Protein 2DX0 (pdb70)

Radius of gyration: 17.98 Å; Cα contacts (8 Å, |Δi|>4): 405; chains: 2; bounding box: 50×44×48 Å

Nearest PDB structures (foldseek):
  2dx0-assembly1_A  TM=1.009E+00  e=5.670E-23  Mus musculus
  8jqg-assembly1_A  TM=7.995E-01  e=1.130E-13  Homo sapiens
  4fbn-assembly1_A  TM=8.498E-01  e=1.300E-11  Homo sapiens
  4ey0-assembly4_D  TM=8.544E-01  e=8.063E-11  Homo sapiens
  7z3j-assembly1_A  TM=8.153E-01  e=1.762E-11  Rattus norvegicus

Structure (mmCIF, N/CA/C/O backbone):
data_2DX0
#
_entry.id   2DX0
#
_cell.length_a   80.905
_cell.length_b   80.905
_cell.length_c   133.734
_cell.angle_alpha   90.00
_cell.angle_beta   90.00
_cell.angle_gamma   90.00
#
_symmetry.space_group_name_H-M   'P 41 21 2'
#
loop_
_entity.id
_entity.type
_entity.pdbx_description
1 polymer 'Phospholipase C, gamma 2'
2 non-polymer 'SULFATE ION'
3 water water
#
loop_
_atom_site.group_PDB
_atom_site.id
_atom_site.type_symbol
_atom_site.label_atom_id
_atom_site.label_alt_id
_atom_site.label_comp_id
_atom_site.label_asym_id
_atom_site.label_entity_id
_atom_site.label_seq_id
_atom_site.pdbx_PDB_ins_code
_atom_site.Cartn_x
_atom_site.Cartn_y
_atom_site.Cartn_z
_atom_site.occupancy
_atom_site.B_iso_or_equiv
_atom_site.auth_seq_id
_atom_site.auth_comp_id
_atom_site.auth_asym_id
_atom_site.auth_atom_id
_atom_site.pdbx_PDB_model_num
ATOM 1 N N . ASP A 1 12 ? 50.763 -5.014 36.558 1.00 57.60 520 ASP A N 1
ATOM 2 C CA . ASP A 1 12 ? 49.313 -4.839 36.251 1.00 57.76 520 ASP A CA 1
ATOM 3 C C . ASP A 1 12 ? 48.929 -3.357 36.296 1.00 56.42 520 ASP A C 1
ATOM 4 O O . ASP A 1 12 ? 47.821 -2.978 35.903 1.00 56.08 520 ASP A O 1
ATOM 9 N N . THR A 1 13 ? 49.852 -2.523 36.774 1.00 53.41 521 THR A N 1
ATOM 10 C CA . THR A 1 13 ? 49.625 -1.082 36.839 1.00 50.10 521 THR A CA 1
ATOM 11 C C . THR A 1 13 ? 49.617 -0.556 35.402 1.00 45.92 521 THR A C 1
ATOM 12 O O . THR A 1 13 ? 50.425 -0.979 34.578 1.00 45.43 521 THR A O 1
ATOM 16 N N . PRO A 1 14 ? 48.710 0.379 35.086 1.00 41.62 522 PRO A N 1
ATOM 17 C CA . PRO A 1 14 ? 48.639 0.924 33.728 1.00 38.92 522 PRO A CA 1
ATOM 18 C C . PRO A 1 14 ? 49.957 1.496 33.217 1.00 35.65 522 PRO A C 1
ATOM 19 O O . PRO A 1 14 ? 50.728 2.085 33.972 1.00 35.19 522 PRO A O 1
ATOM 23 N N . PRO A 1 15 ? 50.230 1.324 31.916 1.00 33.99 523 PRO A N 1
ATOM 24 C CA . PRO A 1 15 ? 51.456 1.813 31.275 1.00 32.76 523 PRO A CA 1
ATOM 25 C C . PRO A 1 15 ? 51.715 3.317 31.413 1.00 31.02 523 PRO A C 1
ATOM 26 O O . PRO A 1 15 ? 52.857 3.767 31.301 1.00 31.39 523 PRO A O 1
ATOM 30 N N . THR A 1 16 ? 50.664 4.089 31.667 1.00 28.98 524 THR A N 1
ATOM 31 C CA . THR A 1 16 ? 50.812 5.533 31.852 1.00 27.07 524 THR A CA 1
ATOM 32 C C . THR A 1 16 ? 51.482 5.872 33.190 1.00 27.17 524 THR A C 1
ATOM 33 O O . THR A 1 16 ? 51.783 7.030 33.451 1.00 28.27 524 THR A O 1
ATOM 37 N N . GLU A 1 17 ? 51.721 4.865 34.029 1.00 27.29 525 GLU A N 1
ATOM 38 C CA . GLU A 1 17 ? 52.328 5.094 35.342 1.00 27.93 525 GLU A CA 1
ATOM 39 C C . GLU A 1 17 ? 53.683 4.425 35.497 1.00 29.11 525 GLU A C 1
ATOM 40 O O . GLU A 1 17 ? 54.276 4.474 36.571 1.00 28.17 525 GLU A O 1
ATOM 46 N N . LEU A 1 18 ? 54.163 3.803 34.425 1.00 31.72 526 LEU A N 1
ATOM 47 C CA . LEU A 1 18 ? 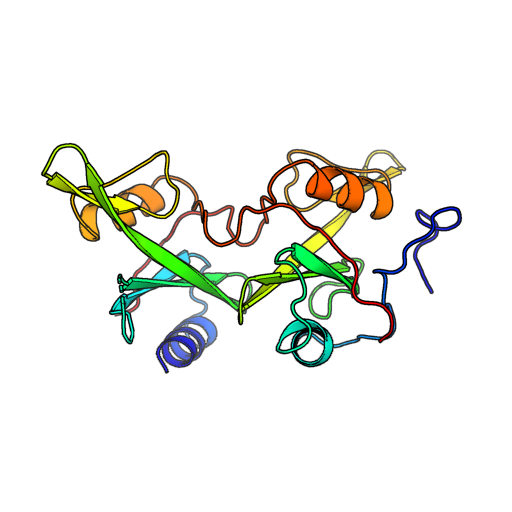55.435 3.085 34.434 1.00 33.46 526 LEU A CA 1
ATOM 48 C C . LEU A 1 18 ? 56.619 3.733 35.148 1.00 32.84 526 LEU A C 1
ATOM 49 O O . LEU A 1 18 ? 57.329 3.060 35.899 1.00 32.44 526 LEU A O 1
ATOM 54 N N . HIS A 1 19 ? 56.844 5.023 34.923 1.00 31.67 527 HIS A N 1
ATOM 55 C CA . HIS A 1 19 ? 57.977 5.697 35.553 1.00 32.36 527 HIS A CA 1
ATOM 56 C C . HIS A 1 19 ? 57.664 6.574 36.768 1.00 30.58 527 HIS A C 1
ATOM 57 O O . HIS A 1 19 ? 58.467 7.431 37.124 1.00 28.52 527 HIS A O 1
ATOM 64 N N . PHE A 1 20 ? 56.516 6.356 37.404 1.00 28.47 528 PHE A N 1
ATOM 65 C CA . PHE A 1 20 ? 56.130 7.151 38.570 1.00 27.65 528 PHE A CA 1
ATOM 66 C C . PHE A 1 20 ? 56.067 6.332 39.855 1.00 25.49 528 PHE A C 1
ATOM 67 O O . PHE A 1 20 ? 55.616 5.194 39.851 1.00 24.41 528 PHE A O 1
ATOM 75 N N . GLY A 1 21 ? 56.521 6.927 40.951 1.00 24.80 529 GLY A N 1
ATOM 76 C CA . GLY A 1 21 ? 56.446 6.259 42.234 1.00 23.87 529 GLY A CA 1
ATOM 77 C C . GLY A 1 21 ? 55.027 6.510 42.724 1.00 23.77 529 GLY A C 1
ATOM 78 O O . GLY A 1 21 ? 54.585 7.660 42.809 1.00 21.31 529 GLY A O 1
ATOM 79 N N . GLU A 1 22 ? 54.301 5.441 43.027 1.00 22.75 530 GLU A N 1
ATOM 80 C CA . GLU A 1 22 ? 52.922 5.574 43.484 1.00 23.06 530 GLU A CA 1
ATOM 81 C C . GLU A 1 22 ? 52.618 4.674 44.685 1.00 23.55 530 GLU A C 1
ATOM 82 O O . GLU A 1 22 ? 52.040 3.605 44.526 1.00 22.47 530 GLU A O 1
ATOM 88 N N . LYS A 1 23 ? 53.003 5.108 45.882 1.00 24.65 531 LYS A N 1
ATOM 89 C CA . LYS A 1 23 ? 52.761 4.311 47.087 1.00 26.47 531 LYS A CA 1
ATOM 90 C C . LYS A 1 23 ? 51.283 4.018 47.306 1.00 26.04 531 LYS A C 1
ATOM 91 O O . LYS A 1 23 ? 50.916 2.994 47.872 1.00 24.91 531 LYS A O 1
ATOM 97 N N . TRP A 1 24 ? 50.452 4.937 46.837 1.00 25.80 532 TRP A N 1
ATOM 98 C CA . TRP A 1 24 ? 49.008 4.875 46.976 1.00 24.12 532 TRP A CA 1
ATOM 99 C C . TRP A 1 24 ? 48.272 3.992 45.978 1.00 24.91 532 TRP A C 1
ATOM 100 O O . TRP A 1 24 ? 47.058 3.830 46.085 1.00 24.55 532 TRP A O 1
ATOM 111 N N . PHE A 1 25 ? 48.976 3.439 44.998 1.00 25.94 533 PHE A N 1
ATOM 112 C CA . PHE A 1 25 ? 48.303 2.601 44.011 1.00 28.87 533 PHE A CA 1
ATOM 113 C C . PHE A 1 25 ? 48.242 1.138 44.442 1.00 29.95 533 PHE A C 1
ATOM 114 O O . PHE A 1 25 ? 49.274 0.504 44.625 1.00 29.45 533 PHE A O 1
ATOM 122 N N . HIS A 1 26 ? 47.032 0.605 44.586 1.00 33.96 534 HIS A N 1
ATOM 123 C CA . HIS A 1 26 ? 46.849 -0.786 45.004 1.00 38.45 534 HIS A CA 1
ATOM 124 C C . HIS A 1 26 ? 45.935 -1.591 44.094 1.00 39.96 534 HIS A C 1
ATOM 125 O O . HIS A 1 26 ? 44.723 -1.615 44.300 1.00 39.85 534 HIS A O 1
ATOM 132 N N . LYS A 1 27 ? 46.508 -2.264 43.101 1.00 43.44 535 LYS A N 1
ATOM 133 C CA . LYS A 1 27 ? 45.705 -3.087 42.199 1.00 46.39 535 LYS A CA 1
ATOM 134 C C . LYS A 1 27 ? 45.210 -4.344 42.925 1.00 46.93 535 LYS A C 1
ATOM 135 O O . LYS A 1 27 ? 44.329 -5.053 42.434 1.00 46.80 535 LYS A O 1
ATOM 141 N N . LYS A 1 28 ? 45.768 -4.597 44.106 1.00 47.36 536 LYS A N 1
ATOM 142 C CA . LYS A 1 28 ? 45.394 -5.757 44.909 1.00 49.22 536 LYS A CA 1
ATOM 143 C C . LYS A 1 28 ? 44.030 -5.567 45.586 1.00 50.30 536 LYS A C 1
ATOM 144 O O . LYS A 1 28 ? 43.257 -6.516 45.707 1.00 51.50 536 LYS A O 1
ATOM 150 N N . VAL A 1 29 ? 43.741 -4.347 46.035 1.00 49.77 537 VAL A N 1
ATOM 151 C CA . VAL A 1 29 ? 42.468 -4.044 46.689 1.00 48.62 537 VAL A CA 1
ATOM 152 C C . VAL A 1 29 ? 41.351 -4.139 45.660 1.00 49.14 537 VAL A C 1
ATOM 153 O O . VAL A 1 29 ? 41.018 -3.161 44.997 1.00 50.51 537 VAL A O 1
ATOM 157 N N . GLU A 1 30 ? 40.753 -5.317 45.543 1.00 50.60 538 GLU A N 1
ATOM 158 C CA . GLU A 1 30 ? 39.705 -5.523 44.552 1.00 51.77 538 GLU A CA 1
ATOM 159 C C . GLU A 1 30 ? 38.268 -5.376 45.039 1.00 48.89 538 GLU A C 1
ATOM 160 O O . GLU A 1 30 ? 37.365 -6.001 44.487 1.00 49.49 538 GLU A O 1
ATOM 166 N N . SER A 1 31 ? 38.042 -4.539 46.047 1.00 45.21 539 SER A N 1
ATOM 167 C CA . SER A 1 31 ? 36.687 -4.359 46.558 1.00 41.42 539 SER A CA 1
ATOM 168 C C . SER A 1 31 ? 36.486 -3.039 47.289 1.00 39.20 539 SER A C 1
ATOM 169 O O . SER A 1 31 ? 37.374 -2.568 48.003 1.00 37.77 539 SER A O 1
ATOM 172 N N . ARG A 1 32 ? 35.313 -2.441 47.108 1.00 36.18 540 ARG A N 1
ATOM 173 C CA . ARG A 1 32 ? 35.004 -1.194 47.784 1.00 34.22 540 ARG A CA 1
ATOM 174 C C . ARG A 1 32 ? 35.040 -1.437 49.295 1.00 34.15 540 ARG A C 1
ATOM 175 O O . ARG A 1 32 ? 35.552 -0.616 50.058 1.00 33.26 540 ARG A O 1
ATOM 183 N N . THR A 1 33 ? 34.504 -2.575 49.721 1.00 33.86 541 THR A N 1
ATOM 184 C CA . THR A 1 33 ? 34.484 -2.913 51.142 1.00 34.46 541 THR A CA 1
ATOM 185 C C . THR A 1 33 ? 35.899 -3.108 51.663 1.00 34.01 541 THR A C 1
ATOM 186 O O . THR A 1 33 ? 36.236 -2.659 52.759 1.00 34.46 541 THR A O 1
ATOM 190 N N . SER A 1 34 ? 36.722 -3.783 50.872 1.00 34.40 542 SER A N 1
ATOM 191 C CA . SER A 1 34 ? 38.108 -4.033 51.241 1.00 33.42 542 SER A CA 1
ATOM 192 C C . SER A 1 34 ? 38.856 -2.707 51.416 1.00 32.95 542 SER A C 1
ATOM 193 O O . SER A 1 34 ? 39.648 -2.543 52.345 1.00 33.46 542 SER A O 1
ATOM 196 N N . ALA A 1 35 ? 38.591 -1.758 50.522 1.00 31.69 543 ALA A N 1
ATOM 197 C CA . ALA A 1 35 ? 39.230 -0.448 50.575 1.00 30.53 543 ALA A CA 1
ATOM 198 C C . ALA A 1 35 ? 38.898 0.307 51.868 1.00 30.04 543 ALA A C 1
ATOM 199 O O . ALA A 1 35 ? 39.769 0.926 52.480 1.00 29.53 543 ALA A O 1
ATOM 201 N N . GLU A 1 36 ? 37.638 0.254 52.281 1.00 29.46 544 GLU A N 1
ATOM 202 C CA . GLU A 1 36 ? 37.216 0.938 53.491 1.00 29.71 544 GLU A CA 1
ATOM 203 C C . GLU A 1 36 ? 37.833 0.337 54.761 1.00 31.06 544 GLU A C 1
ATOM 204 O O . GLU A 1 36 ? 38.104 1.062 55.727 1.00 29.91 544 GLU A O 1
ATOM 210 N N . LYS A 1 37 ? 38.061 -0.977 54.760 1.00 31.28 545 LYS A N 1
ATOM 211 C CA . LYS A 1 37 ? 38.661 -1.645 55.915 1.00 32.90 545 LYS A CA 1
ATOM 212 C C . LYS A 1 37 ? 40.120 -1.231 56.013 1.00 31.11 545 LYS A C 1
ATOM 213 O O . LYS A 1 37 ? 40.615 -0.882 57.088 1.00 29.05 545 LYS A O 1
ATOM 219 N N . LEU A 1 38 ? 40.805 -1.284 54.877 1.00 29.53 546 LEU A N 1
ATOM 220 C CA . LEU A 1 38 ? 42.205 -0.907 54.817 1.00 29.33 546 LEU A CA 1
ATOM 221 C C . LEU A 1 38 ? 42.366 0.519 55.327 1.00 27.78 546 LEU A C 1
ATOM 222 O O . LEU A 1 38 ? 43.290 0.821 56.085 1.00 25.93 546 LEU A O 1
ATOM 227 N N . LEU A 1 39 ? 41.466 1.400 54.900 1.00 26.50 547 LEU A N 1
ATOM 228 C CA . LEU A 1 39 ? 41.527 2.789 55.326 1.00 26.97 547 LEU A CA 1
ATOM 229 C C . LEU A 1 39 ? 41.236 2.902 56.814 1.00 28.37 547 LEU A C 1
ATOM 230 O O . LEU A 1 39 ? 41.918 3.633 57.527 1.00 29.35 547 LEU A O 1
ATOM 235 N N . GLN A 1 40 ? 40.236 2.174 57.297 1.00 30.29 548 GLN A N 1
ATOM 236 C CA . GLN A 1 40 ? 39.939 2.225 58.723 1.00 33.52 548 GLN A CA 1
ATOM 237 C C . GLN A 1 40 ? 41.137 1.734 59.534 1.00 33.05 548 GLN A C 1
ATOM 238 O O . GLN A 1 40 ? 41.606 2.419 60.434 1.00 33.19 548 GLN A O 1
ATOM 244 N N . GLU A 1 41 ? 41.638 0.550 59.215 1.00 35.17 549 GLU A N 1
ATOM 245 C CA . GLU A 1 41 ? 42.771 0.011 59.957 1.00 39.18 549 GLU A CA 1
ATOM 246 C C . GLU A 1 41 ? 43.953 0.959 59.997 1.00 38.80 549 GLU A C 1
ATOM 247 O O . GLU A 1 41 ? 44.553 1.177 61.046 1.00 39.10 549 GLU A O 1
ATOM 253 N N . TYR A 1 42 ? 44.293 1.516 58.844 1.00 38.43 550 TYR A N 1
ATOM 254 C CA . TYR A 1 42 ? 45.423 2.422 58.752 1.00 36.95 550 TYR A CA 1
ATOM 255 C C . TYR A 1 42 ? 45.162 3.820 59.310 1.00 36.33 550 TYR A C 1
ATOM 256 O O . TYR A 1 42 ? 46.074 4.451 59.835 1.00 36.11 550 TYR A O 1
ATOM 265 N N . CYS A 1 43 ? 43.919 4.288 59.234 1.00 36.00 551 CYS A N 1
ATOM 266 C CA . CYS A 1 43 ? 43.585 5.640 59.688 1.00 38.04 551 CYS A CA 1
ATOM 267 C C . CYS A 1 43 ? 42.936 5.851 61.056 1.00 40.34 551 CYS A C 1
ATOM 268 O O . CYS A 1 43 ? 43.296 6.778 61.779 1.00 41.32 551 CYS A O 1
ATOM 271 N N . ALA A 1 44 ? 41.970 5.005 61.394 1.00 42.30 552 ALA A N 1
ATOM 272 C CA . ALA A 1 44 ? 41.208 5.118 62.636 1.00 42.67 552 ALA A CA 1
ATOM 273 C C . ALA A 1 44 ? 41.909 5.491 63.940 1.00 44.72 552 ALA A C 1
ATOM 274 O O . ALA A 1 44 ? 41.423 6.357 64.667 1.00 44.89 552 ALA A O 1
ATOM 276 N N . GLU A 1 45 ? 43.035 4.857 64.253 1.00 46.69 553 GLU A N 1
ATOM 277 C CA . GLU A 1 45 ? 43.712 5.140 65.522 1.00 48.59 553 GLU A CA 1
ATOM 278 C C . GLU A 1 45 ? 45.177 5.534 65.390 1.00 48.77 553 GLU A C 1
ATOM 279 O O . GLU A 1 45 ? 45.892 5.633 66.390 1.00 48.59 553 GLU A O 1
ATOM 285 N N . THR A 1 46 ? 45.614 5.773 64.159 1.00 49.09 554 THR A N 1
ATOM 286 C CA . THR A 1 46 ? 46.999 6.135 63.886 1.00 47.34 554 THR A CA 1
ATOM 287 C C . THR A 1 46 ? 47.212 7.636 63.730 1.00 46.92 554 THR A C 1
ATOM 288 O O . THR A 1 46 ? 48.331 8.080 63.458 1.00 48.05 554 THR A O 1
ATOM 292 N N . GLY A 1 47 ? 46.143 8.412 63.892 1.00 45.18 555 GLY A N 1
ATOM 293 C CA . GLY A 1 47 ? 46.250 9.856 63.760 1.00 41.75 555 GLY A CA 1
ATOM 294 C C . GLY A 1 47 ? 46.410 10.333 62.324 1.00 40.68 555 GLY A C 1
ATOM 295 O O . GLY A 1 47 ? 46.747 11.495 62.084 1.00 41.02 555 GLY A O 1
ATOM 296 N N . ALA A 1 48 ? 46.161 9.439 61.369 1.00 37.91 556 ALA A N 1
ATOM 297 C CA . ALA A 1 48 ? 46.272 9.762 59.949 1.00 36.57 556 ALA A CA 1
ATOM 298 C C . ALA A 1 48 ? 45.493 11.023 59.562 1.00 35.53 556 ALA A C 1
ATOM 299 O O . ALA A 1 48 ? 44.394 11.273 60.069 1.00 34.46 556 ALA A O 1
ATOM 301 N N . LYS A 1 49 ? 46.073 11.808 58.656 1.00 32.64 557 LYS A N 1
ATOM 302 C CA . LYS A 1 49 ? 45.444 13.036 58.186 1.00 31.40 557 LYS A CA 1
ATOM 303 C C . LYS A 1 49 ? 44.242 12.737 57.294 1.00 30.23 557 LYS A C 1
ATOM 304 O O . LYS A 1 49 ? 44.149 11.671 56.678 1.00 28.73 557 LYS A O 1
ATOM 310 N N . ASP A 1 50 ? 43.318 13.687 57.230 1.00 27.66 558 ASP A N 1
ATOM 311 C CA . ASP A 1 50 ? 42.174 13.544 56.352 1.00 27.39 558 ASP A CA 1
ATOM 312 C C . ASP A 1 50 ? 42.799 13.688 54.968 1.00 26.70 558 ASP A C 1
ATOM 313 O O . ASP A 1 50 ? 43.763 14.433 54.799 1.00 25.78 558 ASP A O 1
ATOM 318 N N . GLY A 1 51 ? 42.270 12.977 53.981 1.00 24.97 559 GLY A N 1
ATOM 319 C CA . GLY A 1 51 ? 42.845 13.057 52.653 1.00 21.77 559 GLY A CA 1
ATOM 320 C C . GLY A 1 51 ? 43.716 11.844 52.390 1.00 21.40 559 GLY A C 1
ATOM 321 O O . GLY A 1 51 ? 44.219 11.662 51.279 1.00 21.64 559 GLY A O 1
ATOM 322 N N . THR A 1 52 ? 43.921 11.024 53.420 1.00 21.01 560 THR A N 1
ATOM 323 C CA . THR A 1 52 ? 44.710 9.810 53.263 1.00 19.86 560 THR A CA 1
ATOM 324 C C . THR A 1 52 ? 43.886 9.011 52.273 1.00 20.80 560 THR A C 1
ATOM 325 O O . THR A 1 52 ? 42.658 8.914 52.411 1.00 17.69 560 THR A O 1
ATOM 329 N N . PHE A 1 53 ? 44.563 8.433 51.286 1.00 19.86 561 PHE A N 1
ATOM 330 C CA . PHE A 1 53 ? 43.871 7.745 50.214 1.00 18.88 561 PHE A CA 1
ATOM 331 C C . PHE A 1 53 ? 44.628 6.589 49.570 1.00 20.36 561 PHE A C 1
ATOM 332 O O . PHE A 1 53 ? 45.761 6.253 49.922 1.00 20.08 561 PHE A O 1
ATOM 340 N N . LEU A 1 54 ? 43.979 6.034 48.558 1.00 20.15 562 LEU A N 1
ATOM 341 C CA . LEU A 1 54 ? 44.528 4.947 47.788 1.00 20.47 562 LEU A CA 1
ATOM 342 C C . LEU A 1 54 ? 43.755 4.956 46.483 1.00 20.09 562 LEU A C 1
ATOM 343 O O . LEU A 1 54 ? 42.660 5.524 46.409 1.00 18.16 562 LEU A O 1
ATOM 348 N N . VAL A 1 55 ? 44.351 4.379 45.447 1.00 19.90 563 VAL A N 1
ATOM 349 C CA . VAL A 1 55 ? 43.707 4.281 44.148 1.00 18.88 563 VAL A CA 1
ATOM 350 C C . VAL A 1 55 ? 43.609 2.800 43.843 1.00 20.60 563 VAL A C 1
ATOM 351 O O . VAL A 1 55 ? 44.519 2.036 44.142 1.00 20.43 563 VAL A O 1
ATOM 355 N N . ARG A 1 56 ? 42.487 2.393 43.272 1.00 22.02 564 ARG A N 1
ATOM 356 C CA . ARG A 1 56 ? 42.270 0.991 42.966 1.00 23.74 564 ARG A CA 1
ATOM 357 C C . ARG A 1 56 ? 41.469 0.901 41.680 1.00 25.82 564 ARG A C 1
ATOM 358 O O . ARG A 1 56 ? 40.917 1.903 41.220 1.00 26.58 564 ARG A O 1
ATOM 366 N N . GLU A 1 57 ? 41.420 -0.288 41.089 1.00 28.18 565 GLU A N 1
ATOM 367 C CA . GLU A 1 57 ? 40.643 -0.481 39.871 1.00 31.47 565 GLU A CA 1
ATOM 368 C C . GLU A 1 57 ? 39.175 -0.453 40.261 1.00 30.66 565 GLU A C 1
ATOM 369 O O . GLU A 1 57 ? 38.807 -0.921 41.335 1.00 29.76 565 GLU A O 1
ATOM 375 N N . SER A 1 58 ? 38.338 0.111 39.403 1.00 31.76 566 SER A N 1
ATOM 376 C CA . SER A 1 58 ? 36.920 0.173 39.702 1.00 34.25 566 SER A CA 1
ATOM 377 C C . SER A 1 58 ? 36.319 -1.227 39.770 1.00 36.98 566 SER A C 1
ATOM 378 O O . SER A 1 58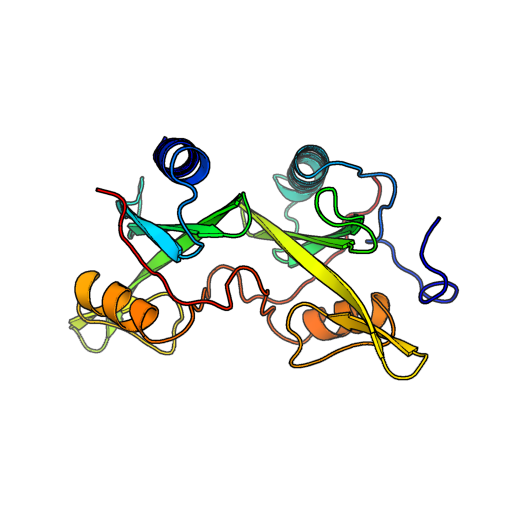 ? 36.645 -2.108 38.967 1.00 35.96 566 SER A O 1
ATOM 381 N N . GLU A 1 59 ? 35.444 -1.426 40.746 1.00 38.91 567 GLU A N 1
ATOM 382 C CA . GLU A 1 59 ? 34.785 -2.708 40.924 1.00 42.80 567 GLU A CA 1
ATOM 383 C C . GLU A 1 59 ? 33.447 -2.652 40.190 1.00 42.51 567 GLU A C 1
ATOM 384 O O . GLU A 1 59 ? 32.740 -3.645 40.080 1.00 44.27 567 GLU A O 1
ATOM 390 N N . THR A 1 60 ? 33.119 -1.476 39.670 1.00 42.60 568 THR A N 1
ATOM 391 C CA . THR A 1 60 ? 31.865 -1.281 38.965 1.00 43.09 568 THR A CA 1
ATOM 392 C C . THR A 1 60 ? 32.047 -1.009 37.479 1.00 43.92 568 THR A C 1
ATOM 393 O O . THR A 1 60 ? 31.335 -1.577 36.651 1.00 44.11 568 THR A O 1
ATOM 397 N N . PHE A 1 61 ? 32.997 -0.144 37.139 1.00 43.88 569 PHE A N 1
ATOM 398 C CA . PHE A 1 61 ? 33.216 0.202 35.744 1.00 43.25 569 PHE A CA 1
ATOM 399 C C . PHE A 1 61 ? 34.538 -0.270 35.155 1.00 42.38 569 PHE A C 1
ATOM 400 O O . PHE A 1 61 ? 35.613 0.050 35.661 1.00 42.63 569 PHE A O 1
ATOM 408 N N . PRO A 1 62 ? 34.469 -1.040 34.059 1.00 41.83 570 PRO A N 1
ATOM 409 C CA . PRO A 1 62 ? 35.655 -1.568 33.376 1.00 39.96 570 PRO A CA 1
ATOM 410 C C . PRO A 1 62 ? 36.556 -0.452 32.851 1.00 37.24 570 PRO A C 1
ATOM 411 O O . PRO A 1 62 ? 36.072 0.594 32.408 1.00 35.51 570 PRO A O 1
ATOM 415 N N . ASN A 1 63 ? 37.863 -0.684 32.915 1.00 35.24 571 ASN A N 1
ATOM 416 C CA . ASN A 1 63 ? 38.858 0.279 32.444 1.00 35.42 571 ASN A CA 1
ATOM 417 C C . ASN A 1 63 ? 39.026 1.470 33.374 1.00 33.54 571 ASN A C 1
ATOM 418 O O . ASN A 1 63 ? 39.998 2.208 33.267 1.00 33.07 571 ASN A O 1
ATOM 423 N N . ASP A 1 64 ? 38.074 1.660 34.279 1.00 31.73 572 ASP A N 1
ATOM 424 C CA . ASP A 1 64 ? 38.124 2.783 35.200 1.00 29.44 572 ASP A CA 1
ATOM 425 C C . ASP A 1 64 ? 38.751 2.435 36.539 1.00 27.35 572 ASP A C 1
ATOM 426 O O . ASP A 1 64 ? 38.904 1.273 36.886 1.00 27.70 572 ASP A O 1
ATOM 431 N N . TYR A 1 65 ? 39.116 3.462 37.291 1.00 26.04 573 TYR A N 1
ATOM 432 C CA . TYR A 1 65 ? 39.701 3.263 38.606 1.00 25.37 573 TYR A CA 1
ATOM 433 C C . TYR A 1 65 ? 38.847 3.996 39.624 1.00 23.73 573 TYR A C 1
ATOM 434 O O . TYR A 1 65 ? 37.878 4.657 39.260 1.00 22.54 573 TYR A O 1
ATOM 443 N N . THR A 1 66 ? 39.198 3.871 40.899 1.00 24.13 574 THR A N 1
ATOM 444 C CA . THR A 1 66 ? 38.445 4.535 41.956 1.00 24.48 574 THR A CA 1
ATOM 445 C C . THR A 1 66 ? 39.390 5.148 42.973 1.00 23.76 574 THR A C 1
ATOM 446 O O . THR A 1 66 ? 40.389 4.543 43.360 1.00 23.67 574 THR A O 1
ATOM 450 N N . LEU A 1 67 ? 39.063 6.355 43.408 1.00 24.65 575 LEU A N 1
ATOM 451 C CA . LEU A 1 67 ? 39.865 7.047 44.404 1.00 23.64 575 LEU A CA 1
ATOM 452 C C . LEU A 1 67 ? 39.104 6.909 45.725 1.00 22.93 575 LEU A C 1
ATOM 453 O O . LEU A 1 67 ? 37.941 7.295 45.821 1.00 23.39 575 LEU A O 1
ATOM 458 N N . SER A 1 68 ? 39.755 6.324 46.724 1.00 20.77 576 SER A N 1
ATOM 459 C CA . SER A 1 68 ? 39.143 6.127 48.036 1.00 19.85 576 SER A CA 1
ATOM 460 C C . SER A 1 68 ? 39.975 6.849 49.083 1.00 20.34 576 SER A C 1
ATOM 461 O O . SER A 1 68 ? 41.141 6.520 49.286 1.00 21.47 576 SER A O 1
ATOM 464 N N . PHE A 1 69 ? 39.378 7.827 49.752 1.00 19.78 577 PHE A N 1
ATOM 465 C CA . PHE A 1 69 ? 40.103 8.581 50.760 1.00 19.89 577 PHE A CA 1
ATOM 466 C C . PHE A 1 69 ? 39.355 8.677 52.078 1.00 22.24 577 PHE A C 1
ATOM 467 O O . PHE A 1 69 ? 38.146 8.440 52.156 1.00 23.12 577 PHE A O 1
ATOM 475 N N . TRP A 1 70 ? 40.102 9.062 53.103 1.00 23.04 578 TRP A N 1
ATOM 476 C CA . TRP A 1 70 ? 39.610 9.176 54.461 1.00 23.31 578 TRP A CA 1
ATOM 477 C C . TRP A 1 70 ? 39.301 10.604 54.909 1.00 25.20 578 TRP A C 1
ATOM 478 O O . TRP A 1 70 ? 40.037 11.552 54.604 1.00 23.96 578 TRP A O 1
ATOM 489 N N . ARG A 1 71 ? 38.196 10.732 55.635 1.00 26.09 579 ARG A N 1
ATOM 490 C CA . ARG A 1 71 ? 37.735 12.002 56.185 1.00 28.78 579 ARG A CA 1
ATOM 491 C C . ARG A 1 71 ? 37.073 11.714 57.543 1.00 28.61 579 ARG A C 1
ATOM 492 O O . ARG A 1 71 ? 35.873 11.458 57.625 1.00 26.19 579 ARG A O 1
ATOM 500 N N . SER A 1 72 ? 37.889 11.731 58.593 1.00 31.06 580 SER A N 1
ATOM 501 C CA . SER A 1 72 ? 37.458 11.491 59.973 1.00 32.14 580 SER A CA 1
ATOM 502 C C . SER A 1 72 ? 36.296 10.515 60.151 1.00 32.02 580 SER A C 1
ATOM 503 O O . SER A 1 72 ? 35.153 10.922 60.376 1.00 32.58 580 SER A O 1
ATOM 506 N N . GLY A 1 73 ? 36.591 9.224 60.060 1.00 31.31 581 GLY A N 1
ATOM 507 C CA . GLY A 1 73 ? 35.552 8.226 60.232 1.00 30.23 581 GLY A CA 1
ATOM 508 C C . GLY A 1 73 ? 34.719 7.969 58.994 1.00 29.23 581 GLY A C 1
ATOM 509 O O . GLY A 1 73 ? 33.808 7.145 59.016 1.00 30.36 581 GLY A O 1
ATOM 510 N N . ARG A 1 74 ? 35.015 8.681 57.914 1.00 28.01 582 ARG A N 1
ATOM 511 C CA . ARG A 1 74 ? 34.290 8.497 56.663 1.00 28.39 582 ARG A CA 1
ATOM 512 C C . ARG A 1 74 ? 35.248 8.113 55.539 1.00 26.57 582 ARG A C 1
ATOM 513 O O . ARG A 1 74 ? 36.430 8.454 55.562 1.00 27.71 582 ARG A O 1
ATOM 521 N N . VAL A 1 75 ? 34.734 7.388 54.562 1.00 24.34 583 VAL A N 1
ATOM 522 C CA . VAL A 1 75 ? 35.523 7.010 53.408 1.00 23.01 583 VAL A CA 1
ATOM 523 C C . VAL A 1 75 ? 34.683 7.314 52.182 1.00 22.89 583 VAL A C 1
ATOM 524 O O . VAL A 1 75 ? 33.562 6.830 52.060 1.00 21.43 583 VAL A O 1
ATOM 528 N N . GLN A 1 76 ? 35.218 8.153 51.299 1.00 24.11 584 GLN A N 1
ATOM 529 C CA . GLN A 1 76 ? 34.549 8.512 50.054 1.00 21.94 584 GLN A CA 1
ATOM 530 C C . GLN A 1 76 ? 35.234 7.803 48.911 1.00 20.82 584 GLN A C 1
ATOM 531 O O . GLN A 1 76 ? 36.442 7.557 48.960 1.00 20.84 584 GLN A O 1
ATOM 537 N N . HIS A 1 77 ? 34.455 7.488 47.884 1.00 20.00 585 HIS A N 1
ATOM 538 C CA . HIS A 1 77 ? 34.955 6.813 46.697 1.00 20.82 585 HIS A CA 1
ATOM 539 C C . HIS A 1 77 ? 34.586 7.658 45.474 1.00 23.24 585 HIS A C 1
ATOM 540 O O . HIS A 1 77 ? 33.416 7.969 45.240 1.00 23.97 585 HIS A O 1
ATOM 547 N N . CYS A 1 78 ? 35.592 8.034 44.700 1.00 23.87 586 CYS A N 1
ATOM 548 C CA . CYS A 1 78 ? 35.376 8.836 43.505 1.00 24.48 586 CYS A CA 1
ATOM 549 C C . CYS A 1 78 ? 35.865 8.073 42.286 1.00 23.54 586 CYS A C 1
ATOM 550 O O . CYS A 1 78 ? 37.017 7.643 42.241 1.00 23.32 586 CYS A O 1
ATOM 553 N N . ARG A 1 79 ? 34.987 7.885 41.308 1.00 23.28 587 ARG A N 1
ATOM 554 C CA . ARG A 1 79 ? 35.384 7.183 40.105 1.00 23.72 587 ARG A CA 1
ATOM 555 C C . ARG A 1 79 ? 36.341 8.024 39.282 1.00 24.26 587 ARG A C 1
ATOM 556 O O . ARG A 1 79 ? 36.139 9.223 39.085 1.00 22.49 587 ARG A O 1
ATOM 564 N N . ILE A 1 80 ? 37.397 7.375 38.817 1.00 23.89 588 ILE A N 1
ATOM 565 C CA . ILE A 1 80 ? 38.370 8.019 37.959 1.00 23.85 588 ILE A CA 1
ATOM 566 C C . ILE A 1 80 ? 38.102 7.442 36.573 1.00 24.21 588 ILE A C 1
ATOM 567 O O . ILE A 1 80 ? 38.399 6.275 36.315 1.00 22.54 588 ILE A O 1
ATOM 572 N N . ARG A 1 81 ? 37.510 8.244 35.696 1.00 25.60 589 ARG A N 1
ATOM 573 C CA . ARG A 1 81 ? 37.226 7.784 34.342 1.00 30.07 589 ARG A CA 1
ATOM 574 C C . ARG A 1 81 ? 38.503 7.830 33.508 1.00 30.35 589 ARG A C 1
ATOM 575 O O . ARG A 1 81 ? 39.381 8.662 33.750 1.00 28.35 589 ARG A O 1
ATOM 583 N N . SER A 1 82 ? 38.609 6.923 32.541 1.00 32.87 590 SER A N 1
ATOM 584 C CA . SER A 1 82 ? 39.778 6.881 31.664 1.00 35.85 590 SER A CA 1
ATOM 585 C C . SER A 1 82 ? 39.355 6.621 30.226 1.00 35.21 590 SER A C 1
ATOM 586 O O . SER A 1 82 ? 38.952 5.517 29.874 1.00 35.65 590 SER A O 1
ATOM 589 N N . THR A 1 83 ? 39.462 7.646 29.394 1.00 35.68 591 THR A N 1
ATOM 590 C CA . THR A 1 83 ? 39.079 7.534 28.000 1.00 37.02 591 THR A CA 1
ATOM 591 C C . THR A 1 83 ? 40.206 7.976 27.074 1.00 35.69 591 THR A C 1
ATOM 592 O O . THR A 1 83 ? 41.090 8.725 27.475 1.00 35.76 591 THR A O 1
ATOM 596 N N . MET A 1 84 ? 40.164 7.503 25.833 1.00 35.20 592 MET A N 1
ATOM 597 C CA . MET A 1 84 ? 41.165 7.873 24.841 1.00 35.18 592 MET A CA 1
ATOM 598 C 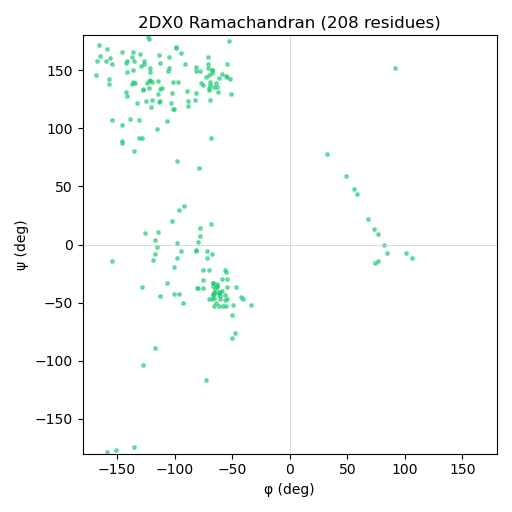C . MET A 1 84 ? 40.658 9.127 24.159 1.00 34.84 592 MET A C 1
ATOM 599 O O . MET A 1 84 ? 39.499 9.196 23.766 1.00 35.44 592 MET A O 1
ATOM 604 N N . GLU A 1 85 ? 41.527 10.117 24.034 1.00 35.32 593 GLU A N 1
ATOM 605 C CA . GLU A 1 85 ? 41.181 11.375 23.392 1.00 36.15 593 GLU A CA 1
ATOM 606 C C . GLU A 1 85 ? 42.265 11.712 22.371 1.00 34.26 593 GLU A C 1
ATOM 607 O O . GLU A 1 85 ? 43.383 12.087 22.739 1.00 32.26 593 GLU A O 1
ATOM 613 N N . ASN A 1 86 ? 41.916 11.568 21.090 1.00 33.07 594 ASN A N 1
ATOM 614 C CA . ASN A 1 86 ? 42.828 11.814 19.972 1.00 30.18 594 ASN A CA 1
ATOM 615 C C . ASN A 1 86 ? 44.081 10.966 20.121 1.00 28.10 594 ASN A C 1
ATOM 616 O O . ASN A 1 86 ? 45.200 11.463 19.997 1.00 25.57 594 ASN A O 1
ATOM 621 N N . GLY A 1 87 ? 43.883 9.685 20.404 1.00 27.69 595 GLY A N 1
ATOM 622 C CA . GLY A 1 87 ? 45.005 8.781 20.558 1.00 27.64 595 GLY A CA 1
ATOM 623 C C . GLY A 1 87 ? 45.753 8.890 21.873 1.00 27.57 595 GLY A C 1
ATOM 624 O O . GLY A 1 87 ? 46.812 8.282 22.026 1.00 26.90 595 GLY A O 1
ATOM 625 N N . VAL A 1 88 ? 45.219 9.651 22.827 1.00 27.40 596 VAL A N 1
ATOM 626 C CA . VAL A 1 88 ? 45.898 9.800 24.116 1.00 27.56 596 VAL A CA 1
ATOM 627 C C . VAL A 1 88 ? 44.999 9.488 25.303 1.00 27.84 596 VAL A C 1
ATOM 628 O O . VAL A 1 88 ? 43.855 9.939 25.370 1.00 28.32 596 VAL A O 1
ATOM 632 N N . MET A 1 89 ? 45.518 8.709 26.243 1.00 27.45 597 MET A N 1
ATOM 633 C CA . MET A 1 89 ? 44.741 8.366 27.428 1.00 28.81 597 MET A CA 1
ATOM 634 C C . MET A 1 89 ? 44.542 9.553 28.362 1.00 26.30 597 MET A C 1
ATOM 635 O O . MET A 1 89 ? 45.481 10.288 28.670 1.00 25.07 597 MET A O 1
ATOM 640 N N . LYS A 1 90 ? 43.300 9.738 28.791 1.00 25.03 598 LYS A N 1
ATOM 641 C CA . LYS A 1 90 ? 42.955 10.813 29.704 1.00 25.04 598 LYS A CA 1
ATOM 642 C C . LYS A 1 90 ? 42.276 10.209 30.932 1.00 24.65 598 LYS A C 1
ATOM 643 O O . LYS A 1 90 ? 41.465 9.276 30.826 1.00 21.35 598 LYS A O 1
ATOM 649 N N . TYR A 1 91 ? 42.641 10.739 32.094 1.00 23.96 599 TYR A N 1
ATOM 650 C CA . TYR A 1 91 ? 42.088 10.314 33.373 1.00 21.20 599 TYR A CA 1
ATOM 651 C C . TYR A 1 91 ? 41.460 11.557 33.978 1.00 21.78 599 TYR A C 1
ATOM 652 O O . TYR A 1 91 ? 42.016 12.652 33.859 1.00 20.31 599 TYR A O 1
ATOM 661 N N . TYR A 1 92 ? 40.312 11.399 34.627 1.00 22.03 600 TYR A N 1
ATOM 662 C CA . TYR A 1 92 ? 39.665 12.548 35.240 1.00 23.29 600 TYR A CA 1
ATOM 663 C C . TYR A 1 92 ? 38.540 12.182 36.198 1.00 23.45 600 TYR A C 1
ATOM 664 O O . TYR A 1 92 ? 37.979 11.087 36.133 1.00 21.81 600 TYR A O 1
ATOM 673 N N . LEU A 1 93 ? 38.237 13.106 37.103 1.00 22.51 601 LEU A N 1
ATOM 674 C CA . LEU A 1 93 ? 37.138 12.919 38.043 1.00 24.77 601 LEU A CA 1
ATOM 675 C C . LEU A 1 93 ? 35.952 13.583 37.341 1.00 25.39 601 LEU A C 1
ATOM 676 O O . LEU A 1 93 ? 34.884 12.987 37.196 1.00 24.95 601 LEU A O 1
ATOM 681 N N . THR A 1 94 ? 36.168 14.813 36.884 1.00 27.06 602 THR A N 1
ATOM 682 C CA . THR A 1 94 ? 35.162 15.570 36.145 1.00 29.93 602 THR A CA 1
ATOM 683 C C . THR A 1 94 ? 35.813 15.918 34.804 1.00 32.14 602 THR A C 1
ATOM 684 O O . THR A 1 94 ? 37.003 16.241 34.758 1.00 31.15 602 THR A O 1
ATOM 688 N N . ASP A 1 95 ? 35.053 15.856 33.714 1.00 34.82 603 ASP A N 1
ATOM 689 C CA . ASP A 1 95 ? 35.636 16.142 32.410 1.00 38.76 603 ASP A CA 1
ATOM 690 C C . ASP A 1 95 ? 36.056 17.597 32.182 1.00 39.61 603 ASP A C 1
ATOM 691 O O . ASP A 1 95 ? 36.260 18.014 31.044 1.00 40.39 603 ASP A O 1
ATOM 696 N N . ASN A 1 96 ? 36.198 18.357 33.266 1.00 41.31 604 ASN A N 1
ATOM 697 C CA . ASN A 1 96 ? 36.620 19.762 33.195 1.00 41.75 604 ASN A CA 1
ATOM 698 C C . ASN A 1 96 ? 38.136 19.786 33.029 1.00 39.14 604 ASN A C 1
ATOM 699 O O . ASN A 1 96 ? 38.688 20.645 32.352 1.00 38.33 604 ASN A O 1
ATOM 704 N N . LEU A 1 97 ? 38.807 18.858 33.700 1.00 36.20 605 LEU A N 1
ATOM 705 C CA . LEU A 1 97 ? 40.250 18.780 33.609 1.00 35.57 605 LEU A CA 1
ATOM 706 C C . LEU A 1 97 ? 40.691 17.341 33.584 1.00 31.55 605 LEU A C 1
ATOM 707 O O . LEU A 1 97 ? 40.317 16.540 34.435 1.00 31.78 605 LEU A O 1
ATOM 712 N N . THR A 1 98 ? 41.491 17.030 32.581 1.00 26.99 606 THR A N 1
ATOM 713 C CA . THR A 1 98 ? 41.986 15.690 32.386 1.00 24.57 606 THR A CA 1
ATOM 714 C C . THR A 1 98 ? 43.488 15.649 32.605 1.00 23.86 606 THR A C 1
ATOM 715 O O . THR A 1 98 ? 44.158 16.686 32.616 1.00 22.64 606 THR A O 1
ATOM 719 N N . PHE A 1 99 ? 44.004 14.441 32.802 1.00 23.28 607 PHE A N 1
ATOM 720 C CA . PHE A 1 99 ? 45.422 14.235 33.033 1.00 21.80 607 PHE A CA 1
ATOM 721 C C . PHE A 1 99 ? 45.908 13.042 32.222 1.00 21.21 607 PHE A C 1
ATOM 722 O O . PHE A 1 99 ? 45.151 12.110 31.953 1.00 21.73 607 PHE A O 1
ATOM 730 N N . ASN A 1 100 ? 47.173 13.077 31.827 1.00 20.66 608 ASN A N 1
ATOM 731 C CA . ASN A 1 100 ? 47.744 11.998 31.036 1.00 19.48 608 ASN A CA 1
ATOM 732 C C . ASN A 1 100 ? 48.156 10.828 31.917 1.00 19.81 608 ASN A C 1
ATOM 733 O O . ASN A 1 100 ? 48.572 9.786 31.423 1.00 21.43 608 ASN A O 1
ATOM 738 N N . SER A 1 101 ? 48.040 10.998 33.225 1.00 17.77 609 SER A N 1
ATOM 739 C CA . SER A 1 101 ? 48.390 9.926 34.142 1.00 18.16 609 SER A CA 1
ATOM 740 C C . SER A 1 101 ? 47.626 10.077 35.451 1.00 17.48 609 SER A C 1
ATOM 741 O O . SER A 1 101 ? 47.199 11.169 35.813 1.00 17.24 609 SER A O 1
ATOM 744 N N . ILE A 1 102 ? 47.444 8.971 36.153 1.00 18.13 610 ILE A N 1
ATOM 745 C CA . ILE A 1 102 ? 46.765 9.017 37.433 1.00 19.36 610 ILE A CA 1
ATOM 746 C C . ILE A 1 102 ? 47.698 9.815 38.358 1.00 18.01 610 ILE A C 1
ATOM 747 O O . ILE A 1 102 ? 47.251 10.604 39.190 1.00 19.39 610 ILE A O 1
ATOM 752 N N . TYR A 1 103 ? 49.000 9.630 38.171 1.00 17.36 611 TYR A N 1
ATOM 753 C CA . TYR A 1 103 ? 50.007 10.354 38.942 1.00 16.60 611 TYR A CA 1
ATOM 754 C C . TYR A 1 103 ? 49.718 11.855 38.963 1.00 17.41 611 TYR A C 1
ATOM 755 O O . TYR A 1 103 ? 49.682 12.477 40.024 1.00 20.14 611 TYR A O 1
ATOM 764 N N . ALA A 1 104 ? 49.531 12.438 37.785 1.00 17.74 612 ALA A N 1
ATOM 765 C CA . ALA A 1 104 ? 49.269 13.869 37.674 1.00 18.29 612 ALA A CA 1
ATOM 766 C C . ALA A 1 104 ? 47.923 14.258 38.275 1.00 18.20 612 ALA A C 1
ATOM 767 O O . ALA A 1 104 ? 47.773 15.357 38.805 1.00 19.21 612 ALA A O 1
ATOM 769 N N . LEU A 1 105 ? 46.948 13.360 38.185 1.00 18.00 613 LEU A N 1
ATOM 770 C CA . LEU A 1 105 ? 45.627 13.620 38.740 1.00 16.86 613 LEU A CA 1
ATOM 771 C C . LEU A 1 105 ? 45.773 13.694 40.263 1.00 17.61 613 LEU A C 1
ATOM 772 O O . LEU A 1 105 ? 45.235 14.589 40.908 1.00 16.59 613 LEU A O 1
ATOM 777 N N . ILE A 1 106 ? 46.541 12.765 40.822 1.00 18.62 614 ILE A N 1
ATOM 778 C CA . ILE A 1 106 ? 46.773 12.736 42.258 1.00 18.76 614 ILE A CA 1
ATOM 779 C C . ILE A 1 106 ? 47.513 13.970 42.767 1.00 20.33 614 ILE A C 1
ATOM 780 O O . ILE A 1 106 ? 47.068 14.607 43.728 1.00 20.77 614 ILE A O 1
ATOM 785 N N . GLN A 1 107 ? 48.630 14.317 42.127 1.00 21.09 615 GLN A N 1
ATOM 786 C CA . GLN A 1 107 ? 49.399 15.482 42.564 1.00 21.78 615 GLN A CA 1
ATOM 787 C C . GLN A 1 107 ? 48.529 16.738 42.501 1.00 21.90 615 GLN A C 1
ATOM 788 O O . GLN A 1 107 ? 48.591 17.593 43.381 1.00 22.82 615 GLN A O 1
ATOM 794 N N . HIS A 1 108 ? 47.712 16.847 41.461 1.00 22.66 616 HIS A N 1
ATOM 795 C CA . HIS A 1 108 ? 46.831 18.003 41.326 1.00 21.20 616 HIS A CA 1
ATOM 796 C C . HIS A 1 108 ? 45.863 18.118 42.502 1.00 22.24 616 HIS A C 1
ATOM 797 O O . HIS A 1 108 ? 45.676 19.189 43.06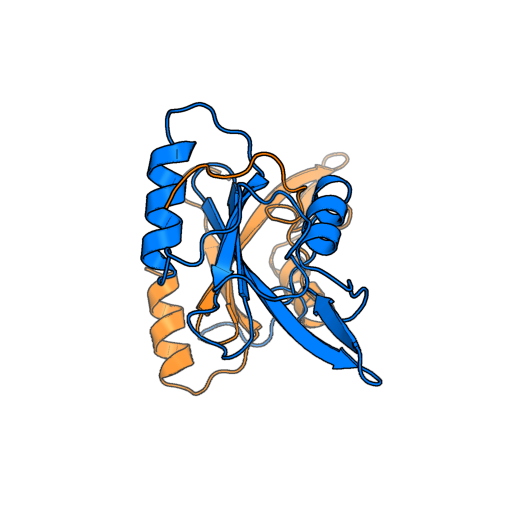9 1.00 22.85 616 HIS A O 1
ATOM 804 N N . TYR A 1 109 ? 45.234 17.011 42.859 1.00 21.34 617 TYR A N 1
ATOM 805 C CA . TYR A 1 109 ? 44.291 17.034 43.955 1.00 22.12 617 TYR A CA 1
ATOM 806 C C . TYR A 1 109 ? 44.941 17.028 45.335 1.00 22.70 617 TYR A C 1
ATOM 807 O O . TYR A 1 109 ? 44.272 16.919 46.361 1.00 20.64 617 TYR A O 1
ATOM 816 N N . ARG A 1 110 ? 46.259 17.164 45.343 1.00 23.67 618 ARG A N 1
ATOM 817 C CA . ARG A 1 110 ? 47.005 17.251 46.581 1.00 25.49 618 ARG A CA 1
ATOM 818 C C . ARG A 1 110 ? 47.235 18.747 46.807 1.00 27.79 618 ARG A C 1
ATOM 819 O O . ARG A 1 110 ? 47.645 19.167 47.884 1.00 28.96 618 ARG A O 1
ATOM 827 N N . GLU A 1 111 ? 46.943 19.541 45.776 1.00 30.15 619 GLU A N 1
ATOM 828 C CA . GLU A 1 111 ? 47.107 20.993 45.829 1.00 32.36 619 GLU A CA 1
ATOM 829 C C . GLU A 1 111 ? 45.796 21.727 45.630 1.00 30.81 619 GLU A C 1
ATOM 830 O O . GLU A 1 111 ? 45.717 22.919 45.877 1.00 32.34 619 GLU A O 1
ATOM 836 N N . ALA A 1 112 ? 44.772 21.021 45.173 1.00 29.87 620 ALA A N 1
ATOM 837 C CA . ALA A 1 112 ? 43.477 21.639 44.927 1.00 29.25 620 ALA A CA 1
ATOM 838 C C . ALA A 1 112 ? 42.372 20.734 45.453 1.00 29.24 620 ALA A C 1
ATOM 839 O O . ALA A 1 112 ? 42.436 19.521 45.306 1.00 29.73 620 ALA A O 1
ATOM 841 N N . HIS A 1 113 ? 41.352 21.324 46.059 1.00 31.16 621 HIS A N 1
ATOM 842 C CA . HIS A 1 113 ? 40.258 20.536 46.614 1.00 32.87 621 HIS A CA 1
ATOM 843 C C . HIS A 1 113 ? 39.631 19.631 45.571 1.00 31.16 621 HIS A C 1
ATOM 844 O O . HIS A 1 113 ? 39.530 19.994 44.405 1.00 30.57 621 HIS A O 1
ATOM 851 N N . LEU A 1 114 ? 39.212 18.449 46.012 1.00 30.00 622 LEU A N 1
ATOM 852 C CA . LEU A 1 114 ? 38.573 17.466 45.154 1.00 29.70 622 LEU A CA 1
ATOM 853 C C . LEU A 1 114 ? 37.211 17.941 44.687 1.00 31.69 622 LEU A C 1
ATOM 854 O O . LEU A 1 114 ? 36.522 18.688 45.387 1.00 31.82 622 LEU A O 1
ATOM 859 N N . ARG A 1 115 ? 36.835 17.482 43.499 1.00 32.60 623 ARG A N 1
ATOM 860 C CA . ARG A 1 115 ? 35.556 17.790 42.889 1.00 33.97 623 ARG A CA 1
ATOM 861 C C . ARG A 1 115 ? 35.184 16.518 42.120 1.00 33.39 623 ARG A C 1
ATOM 862 O O . ARG A 1 115 ? 35.491 16.372 40.938 1.00 33.94 623 ARG A O 1
ATOM 870 N N . CYS A 1 116 ? 34.532 15.595 42.813 1.00 32.23 624 CYS A N 1
ATOM 871 C CA . CYS A 1 116 ? 34.137 14.315 42.240 1.00 31.57 624 CYS A CA 1
ATOM 872 C C . CYS A 1 116 ? 32.861 14.346 41.402 1.00 31.87 624 CYS A C 1
ATOM 873 O O . CYS A 1 116 ? 31.981 15.184 41.602 1.00 30.07 624 CYS A O 1
ATOM 876 N N . ALA A 1 117 ? 32.776 13.418 40.454 1.00 31.94 625 ALA A N 1
ATOM 877 C CA . ALA A 1 117 ? 31.616 13.314 39.581 1.00 31.89 625 ALA A CA 1
ATOM 878 C C . ALA A 1 117 ? 30.371 12.824 40.319 1.00 31.10 625 ALA A C 1
ATOM 879 O O . ALA A 1 117 ? 29.253 13.066 39.861 1.00 30.57 625 ALA A O 1
ATOM 881 N N . GLU A 1 118 ? 30.547 12.142 41.451 1.00 30.96 626 GLU A N 1
ATOM 882 C CA . GLU A 1 118 ? 29.383 11.647 42.176 1.00 33.30 626 GLU A CA 1
ATOM 883 C C . GLU A 1 118 ? 28.560 12.784 42.762 1.00 34.23 626 GLU A C 1
ATOM 884 O O . GLU A 1 118 ? 27.462 12.562 43.269 1.00 35.38 626 GLU A O 1
ATOM 890 N N . PHE A 1 119 ? 29.084 14.004 42.689 1.00 35.46 627 PHE A N 1
ATOM 891 C CA . PHE A 1 119 ? 28.362 15.161 43.205 1.00 35.08 627 PHE A CA 1
ATOM 892 C C . PHE A 1 119 ? 27.998 16.132 42.086 1.00 35.25 627 PHE A C 1
ATOM 893 O O . PHE A 1 119 ? 27.344 17.147 42.326 1.00 35.43 627 PHE A O 1
ATOM 901 N N . GLU A 1 120 ? 28.422 15.819 40.865 1.00 35.05 628 GLU A N 1
ATOM 902 C CA . GLU A 1 120 ? 28.124 16.670 39.713 1.00 37.83 628 GLU A CA 1
ATOM 903 C C . GLU A 1 120 ? 26.700 16.452 39.207 1.00 35.64 628 GLU A C 1
ATOM 904 O O . GLU A 1 120 ? 26.503 15.957 38.101 1.00 34.42 628 GLU A O 1
ATOM 910 N N . LEU A 1 121 ? 25.710 16.814 40.016 1.00 34.93 629 LEU A N 1
ATOM 911 C CA . LEU A 1 121 ? 24.318 16.653 39.619 1.00 33.44 629 LEU A CA 1
ATOM 912 C C . LEU A 1 121 ? 23.409 17.439 40.540 1.00 34.15 629 LEU A C 1
ATOM 913 O O . LEU A 1 121 ? 23.849 17.970 41.559 1.00 34.67 629 LEU A O 1
ATOM 918 N N . ARG A 1 122 ? 22.134 17.508 40.174 1.00 35.34 630 ARG A N 1
ATOM 919 C CA . ARG A 1 122 ? 21.149 18.216 40.974 1.00 36.71 630 ARG A CA 1
ATOM 920 C C . ARG A 1 122 ? 20.299 17.193 41.696 1.00 35.82 630 ARG A C 1
ATOM 921 O O . ARG A 1 122 ? 20.147 16.068 41.223 1.00 35.51 630 ARG A O 1
ATOM 929 N N . LEU A 1 123 ? 19.759 17.569 42.850 1.00 34.09 631 LEU A N 1
ATOM 930 C CA . LEU A 1 123 ? 18.892 16.650 43.571 1.00 33.64 631 LEU A CA 1
ATOM 931 C C . LEU A 1 123 ? 17.632 16.594 42.722 1.00 33.38 631 LEU A C 1
ATOM 932 O O . LEU A 1 123 ? 17.315 17.550 42.013 1.00 32.85 631 LEU A O 1
ATOM 937 N N . THR A 1 124 ? 16.919 15.482 42.767 1.00 34.09 632 THR A N 1
ATOM 938 C CA . THR A 1 124 ? 15.703 15.389 41.983 1.00 35.58 632 THR A CA 1
ATOM 939 C C . THR A 1 124 ? 14.469 15.228 42.857 1.00 36.96 632 THR A C 1
ATOM 940 O O . THR A 1 124 ? 13.867 16.217 43.276 1.00 37.41 632 THR A O 1
ATOM 944 N N . ASP A 1 125 ? 14.118 13.986 43.165 1.00 37.71 633 ASP A N 1
ATOM 945 C CA . ASP A 1 125 ? 12.924 13.716 43.950 1.00 40.62 633 ASP A CA 1
ATOM 946 C C . ASP A 1 125 ? 13.144 13.154 45.346 1.00 41.39 633 ASP A C 1
ATOM 947 O O . ASP A 1 125 ? 13.923 12.223 45.549 1.00 41.31 633 ASP A O 1
ATOM 952 N N . PRO A 1 126 ? 12.444 13.723 46.333 1.00 42.15 634 PRO A N 1
ATOM 953 C CA . PRO A 1 126 ? 12.559 13.269 47.717 1.00 44.40 634 PRO A CA 1
ATOM 954 C C . PRO A 1 126 ? 11.793 11.962 47.845 1.00 46.91 634 PRO A C 1
ATOM 955 O O . PRO A 1 126 ? 10.698 11.830 47.301 1.00 47.68 634 PRO A O 1
ATOM 959 N N . VAL A 1 127 ? 12.365 10.990 48.543 1.00 49.42 635 VAL A N 1
ATOM 960 C CA . VAL A 1 127 ? 11.686 9.719 48.710 1.00 52.58 635 VAL A CA 1
ATOM 961 C C . VAL A 1 127 ? 10.389 9.968 49.470 1.00 55.18 635 VAL A C 1
ATOM 962 O O . VAL A 1 127 ? 10.386 10.653 50.496 1.00 55.88 635 VAL A O 1
ATOM 966 N N . PRO A 1 128 ? 9.265 9.428 48.961 1.00 56.89 636 PRO A N 1
ATOM 967 C CA . PRO A 1 128 ? 7.934 9.569 49.565 1.00 57.63 636 PRO A CA 1
ATOM 968 C C . PRO A 1 128 ? 7.861 9.003 50.985 1.00 58.18 636 PRO A C 1
ATOM 969 O O . PRO A 1 128 ? 7.203 7.957 51.165 1.00 59.83 636 PRO A O 1
ATOM 973 N N . SER B 1 34 ? 18.273 1.274 58.066 1.00 85.22 542 SER B N 1
ATOM 974 C CA . SER B 1 34 ? 18.651 2.716 58.128 1.00 85.05 542 SER B CA 1
ATOM 975 C C . SER B 1 34 ? 18.185 3.451 56.877 1.00 84.58 542 SER B C 1
ATOM 976 O O . SER B 1 34 ? 17.867 2.829 55.864 1.00 84.88 542 SER B O 1
ATOM 979 N N . ALA B 1 35 ? 18.145 4.778 56.955 1.00 84.07 543 ALA B N 1
ATOM 980 C CA . ALA B 1 35 ? 17.723 5.601 55.826 1.00 83.25 543 ALA B CA 1
ATOM 981 C C . ALA B 1 35 ? 18.560 5.274 54.592 1.00 82.67 543 ALA B C 1
ATOM 982 O O . ALA B 1 35 ? 18.092 5.392 53.459 1.00 82.16 543 ALA B O 1
ATOM 984 N N . GLU B 1 36 ? 19.802 4.863 54.825 1.00 82.28 544 GLU B N 1
ATOM 985 C CA . GLU B 1 36 ? 20.716 4.505 53.746 1.00 82.08 544 GLU B CA 1
ATOM 986 C C . GLU B 1 36 ? 20.123 3.305 53.008 1.00 82.09 544 GLU B C 1
ATOM 987 O O . GLU B 1 36 ? 20.268 3.168 51.793 1.00 81.81 544 GLU B O 1
ATOM 993 N N . LYS B 1 37 ? 19.447 2.442 53.762 1.00 82.21 545 LYS B N 1
ATOM 994 C CA . LYS B 1 37 ? 18.824 1.246 53.208 1.00 82.32 545 LYS B CA 1
ATOM 995 C C . LYS B 1 37 ? 17.488 1.569 52.549 1.00 81.21 545 LYS B C 1
ATOM 996 O O . LYS B 1 37 ? 17.143 0.993 51.518 1.00 81.30 545 LYS B O 1
ATOM 1002 N N . LEU B 1 38 ? 16.735 2.486 53.148 1.00 79.62 546 LEU B N 1
ATOM 1003 C CA . LEU B 1 38 ? 15.445 2.875 52.595 1.00 78.50 546 LEU B CA 1
ATOM 1004 C C . LEU B 1 38 ? 15.655 3.348 51.159 1.00 77.98 546 LEU B C 1
ATOM 1005 O O . LEU B 1 38 ? 14.931 2.937 50.250 1.00 78.02 546 LEU B O 1
ATOM 1010 N N . LEU B 1 39 ? 16.648 4.214 50.962 1.00 76.83 547 LEU B N 1
ATOM 1011 C CA . LEU B 1 39 ? 16.963 4.731 49.633 1.00 75.62 547 LEU B CA 1
ATOM 1012 C C . LEU B 1 39 ? 17.348 3.582 48.717 1.00 75.66 547 LEU B C 1
ATOM 1013 O O . LEU B 1 39 ? 16.917 3.516 47.566 1.00 74.75 547 LEU B O 1
ATOM 1018 N N . GLN B 1 40 ? 18.171 2.682 49.244 1.00 76.72 548 GLN B N 1
ATOM 1019 C CA . GLN B 1 40 ? 18.629 1.520 48.497 1.00 78.29 548 GLN B CA 1
ATOM 1020 C C . GLN B 1 40 ? 17.428 0.820 47.870 1.00 78.74 548 GLN B C 1
ATOM 1021 O O . GLN B 1 40 ? 17.339 0.698 46.646 1.00 78.73 548 GLN B O 1
ATOM 1027 N N . GLU B 1 41 ? 16.510 0.367 48.720 1.00 78.89 549 GLU B N 1
ATOM 1028 C CA . GLU B 1 41 ? 15.301 -0.314 48.268 1.00 79.16 549 GLU B CA 1
ATOM 1029 C C . GLU B 1 41 ? 14.623 0.503 47.184 1.00 78.76 549 GLU B C 1
ATOM 1030 O O . GLU B 1 41 ? 14.754 0.228 45.992 1.00 79.48 549 GLU B O 1
ATOM 1036 N N . TYR B 1 42 ? 13.889 1.513 47.635 1.00 77.47 550 TYR B N 1
ATOM 1037 C CA . TYR B 1 42 ? 13.144 2.405 46.770 1.00 76.77 550 TYR B CA 1
ATOM 1038 C C . TYR B 1 42 ? 13.805 2.673 45.426 1.00 76.78 550 TYR B C 1
ATOM 1039 O O . TYR B 1 42 ? 13.178 2.505 44.385 1.00 76.58 550 TYR B O 1
ATOM 1048 N N . CYS B 1 43 ? 15.070 3.079 45.440 1.00 77.02 551 CYS B N 1
ATOM 1049 C CA . CYS B 1 43 ? 15.771 3.384 44.196 1.00 77.27 551 CYS B CA 1
ATOM 1050 C C . CYS B 1 43 ? 16.026 2.181 43.299 1.00 77.59 551 CYS B C 1
ATOM 1051 O O . CYS B 1 43 ? 15.787 2.241 42.094 1.00 77.81 551 CYS B O 1
ATOM 1054 N N . ALA B 1 44 ? 16.514 1.093 43.881 1.00 78.44 552 ALA B N 1
ATOM 1055 C CA . ALA B 1 44 ? 16.788 -0.114 43.112 1.00 78.97 552 ALA B CA 1
ATOM 1056 C C . ALA B 1 44 ? 15.482 -0.698 42.582 1.00 79.70 552 ALA B C 1
ATOM 1057 O O . ALA B 1 44 ? 15.404 -1.132 41.43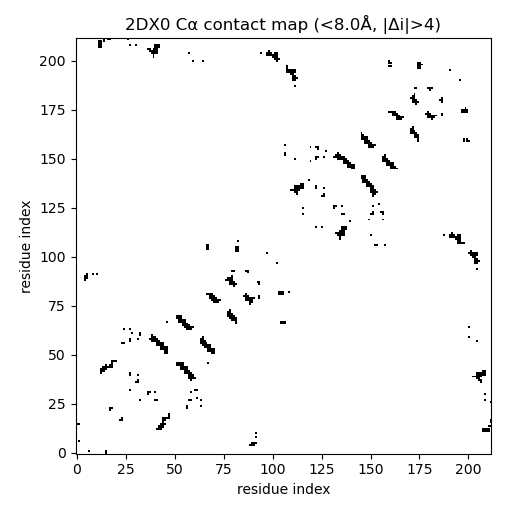1 1.00 79.43 552 ALA B O 1
ATOM 1059 N N . GLU B 1 45 ? 14.456 -0.684 43.431 1.00 80.45 553 GLU B N 1
ATOM 1060 C CA . GLU B 1 45 ? 13.139 -1.221 43.094 1.00 80.74 553 GLU B CA 1
ATOM 1061 C C . GLU B 1 45 ? 12.204 -0.165 42.501 1.00 80.04 553 GLU B C 1
ATOM 1062 O O . GLU B 1 45 ? 10.993 -0.213 42.718 1.00 80.28 553 GLU B O 1
ATOM 1068 N N . THR B 1 46 ? 12.760 0.788 41.761 1.00 78.90 554 THR B N 1
ATOM 1069 C CA . THR B 1 46 ? 11.955 1.842 41.149 1.00 77.73 554 THR B CA 1
ATOM 1070 C C . THR B 1 46 ? 12.663 2.375 39.918 1.00 76.17 554 THR B C 1
ATOM 1071 O O . THR B 1 46 ? 12.065 3.073 39.098 1.00 76.28 554 THR B O 1
ATOM 1075 N N . GLY B 1 47 ? 13.940 2.031 39.788 1.00 74.20 555 GLY B N 1
ATOM 1076 C CA . GLY B 1 47 ? 14.712 2.517 38.663 1.00 71.65 555 GLY B CA 1
ATOM 1077 C C . GLY B 1 47 ? 14.869 4.010 38.861 1.00 70.15 555 GLY B C 1
ATOM 1078 O O . GLY B 1 47 ? 15.110 4.761 37.914 1.00 70.08 555 GLY B O 1
ATOM 1079 N N . ALA B 1 48 ? 14.716 4.431 40.116 1.00 68.64 556 ALA B N 1
ATOM 1080 C CA . ALA B 1 48 ? 14.829 5.833 40.496 1.00 65.58 556 ALA B CA 1
ATOM 1081 C C . ALA B 1 48 ? 16.117 6.433 39.955 1.00 63.64 556 ALA B C 1
ATOM 1082 O O . ALA B 1 48 ? 17.204 5.875 40.127 1.00 63.25 556 ALA B O 1
ATOM 1084 N N . LYS B 1 49 ? 15.982 7.575 39.295 1.00 61.21 557 LYS B N 1
ATOM 1085 C CA . LYS B 1 49 ? 17.120 8.265 38.715 1.00 59.35 557 LYS B CA 1
ATOM 1086 C C . LYS B 1 49 ? 18.008 8.884 39.788 1.00 56.83 557 LYS B C 1
ATOM 1087 O O . LYS B 1 49 ? 17.589 9.060 40.933 1.00 56.40 557 LYS B O 1
ATOM 1093 N N . ASP B 1 50 ? 19.242 9.200 39.414 1.00 53.87 558 ASP B N 1
ATOM 1094 C CA . ASP B 1 50 ? 20.174 9.808 40.349 1.00 51.29 558 ASP B CA 1
ATOM 1095 C C . ASP B 1 50 ? 19.551 11.103 40.830 1.00 48.98 558 ASP B C 1
ATOM 1096 O O . ASP B 1 50 ? 18.834 11.767 40.077 1.00 48.93 558 ASP B O 1
ATOM 1101 N N . GLY B 1 51 ? 19.821 11.460 42.082 1.00 45.46 559 GLY B N 1
ATOM 1102 C CA . GLY B 1 51 ? 19.262 12.681 42.625 1.00 41.62 559 GLY B CA 1
ATOM 1103 C C . GLY B 1 51 ? 18.142 12.431 43.614 1.00 38.34 559 GLY B C 1
ATOM 1104 O O . GLY B 1 51 ? 17.715 13.353 44.299 1.00 37.98 559 GLY B O 1
ATOM 1105 N N . THR B 1 52 ? 17.652 11.196 43.682 1.00 36.88 560 THR B N 1
ATOM 1106 C CA . THR B 1 52 ? 16.588 10.859 44.623 1.00 36.41 560 THR B CA 1
ATOM 1107 C C . THR B 1 52 ? 17.223 10.944 46.005 1.00 36.58 560 THR B C 1
ATOM 1108 O O . THR B 1 52 ? 18.222 10.287 46.299 1.00 35.27 560 THR B O 1
ATOM 1112 N N . PHE B 1 53 ? 16.630 11.760 46.860 1.00 35.91 561 PHE B N 1
ATOM 1113 C CA . PHE B 1 53 ? 17.200 11.988 48.168 1.00 36.30 561 PHE B CA 1
ATOM 1114 C C . PHE B 1 53 ? 16.199 11.960 49.308 1.00 37.61 561 PHE B C 1
ATOM 1115 O O . PHE B 1 53 ? 15.018 11.681 49.129 1.00 37.95 561 PHE B O 1
ATOM 1123 N N . LEU B 1 54 ? 16.721 12.287 50.485 1.00 38.01 562 LEU B N 1
ATOM 1124 C CA . LEU B 1 54 ? 15.954 12.403 51.711 1.00 38.57 562 LEU B CA 1
ATOM 1125 C C . LEU B 1 54 ? 16.904 13.065 52.702 1.00 36.48 562 LEU B C 1
ATOM 1126 O O . LEU B 1 54 ? 18.116 12.858 52.649 1.00 34.39 562 LEU B O 1
ATOM 1131 N N . VAL B 1 55 ? 16.353 13.883 53.586 1.00 35.09 563 VAL B N 1
ATOM 1132 C CA . VAL B 1 55 ? 17.153 14.572 54.581 1.00 34.21 563 VAL B CA 1
ATOM 1133 C C . VAL B 1 55 ? 16.753 14.049 55.943 1.00 34.58 563 VAL B C 1
ATOM 1134 O O . VAL B 1 55 ? 15.572 13.997 56.268 1.00 33.23 563 VAL B O 1
ATOM 1138 N N . ARG B 1 56 ? 17.742 13.648 56.731 1.00 36.64 564 ARG B N 1
ATOM 1139 C CA . ARG B 1 56 ? 17.489 13.131 58.067 1.00 39.47 564 ARG B CA 1
ATOM 1140 C C . ARG B 1 56 ? 18.223 13.956 59.108 1.00 39.36 564 ARG B C 1
ATOM 1141 O O . ARG B 1 56 ? 19.305 14.490 58.853 1.00 38.25 564 ARG B O 1
ATOM 1149 N N . GLU B 1 57 ? 17.620 14.048 60.286 1.00 39.96 565 GLU B N 1
ATOM 1150 C CA . GLU B 1 57 ? 18.186 14.789 61.403 1.00 41.08 565 GLU B CA 1
ATOM 1151 C C . GLU B 1 57 ? 19.427 14.084 61.953 1.00 41.02 565 GLU B C 1
ATOM 1152 O O . GLU B 1 57 ? 19.444 12.862 62.099 1.00 38.29 565 GLU B O 1
ATOM 1158 N N . SER B 1 58 ? 20.461 14.864 62.254 1.00 42.10 566 SER B N 1
ATOM 1159 C CA . SER B 1 58 ? 21.707 14.329 62.793 1.00 44.92 566 SER B CA 1
ATOM 1160 C C . SER B 1 58 ? 21.468 13.444 64.017 1.00 45.67 566 SER B C 1
ATOM 1161 O O . SER B 1 58 ? 20.345 13.319 64.500 1.00 47.17 566 SER B O 1
ATOM 1164 N N . GLU B 1 59 ? 22.529 12.826 64.515 1.00 47.08 567 GLU B N 1
ATOM 1165 C CA . GLU B 1 59 ? 22.416 11.951 65.674 1.00 49.23 567 GLU B CA 1
ATOM 1166 C C . GLU B 1 59 ? 22.752 12.642 66.993 1.00 50.05 567 GLU B C 1
ATOM 1167 O O . GLU B 1 59 ? 22.050 12.449 67.985 1.00 49.53 567 GLU B O 1
ATOM 1173 N N . THR B 1 60 ? 23.806 13.452 67.013 1.00 51.84 568 THR B N 1
ATOM 1174 C CA . THR B 1 60 ? 24.174 14.133 68.248 1.00 54.90 568 THR B CA 1
ATOM 1175 C C . THR B 1 60 ? 24.347 15.638 68.090 1.00 56.04 568 THR B C 1
ATOM 1176 O O . THR B 1 60 ? 24.014 16.403 68.994 1.00 55.57 568 THR B O 1
ATOM 1180 N N . PHE B 1 61 ? 24.877 16.061 66.947 1.00 58.54 569 PHE B N 1
ATOM 1181 C CA . PHE B 1 61 ? 25.084 17.483 66.679 1.00 60.75 569 PHE B CA 1
ATOM 1182 C C . PHE B 1 61 ? 23.757 18.182 66.406 1.00 60.84 569 PHE B C 1
ATOM 1183 O O . PHE B 1 61 ? 23.521 19.290 66.885 1.00 61.16 569 PHE B O 1
ATOM 1191 N N . ASP B 1 64 ? 22.276 20.164 62.932 1.00 36.27 572 ASP B N 1
ATOM 1192 C CA . ASP B 1 64 ? 22.712 19.476 61.722 1.00 36.98 572 ASP B CA 1
ATOM 1193 C C . ASP B 1 64 ? 21.744 18.402 61.200 1.00 34.07 572 ASP B C 1
ATOM 1194 O O . ASP B 1 64 ? 20.980 17.783 61.948 1.00 31.52 572 ASP B O 1
ATOM 1199 N N . TYR B 1 65 ? 21.797 18.196 59.894 1.00 31.85 573 TYR B N 1
ATOM 1200 C CA . TYR B 1 65 ? 20.997 17.188 59.219 1.00 29.15 573 TYR B CA 1
ATOM 1201 C C . TYR B 1 65 ? 21.968 16.539 58.259 1.00 27.28 573 TYR B C 1
ATOM 1202 O O . TYR B 1 65 ? 23.054 17.065 58.021 1.00 25.80 573 TYR B O 1
ATOM 1211 N N . THR B 1 66 ? 21.581 15.393 57.720 1.00 26.71 574 THR B N 1
ATOM 1212 C CA . THR B 1 66 ? 22.416 14.694 56.759 1.00 26.11 574 THR B CA 1
ATOM 1213 C C . THR B 1 66 ? 21.614 14.527 55.487 1.00 25.25 574 THR B C 1
ATOM 1214 O O . THR B 1 66 ? 20.447 14.154 55.527 1.00 25.93 574 THR B O 1
ATOM 1218 N N . LEU B 1 67 ? 22.241 14.815 54.356 1.00 26.29 575 LEU B N 1
ATOM 1219 C CA . LEU B 1 67 ? 21.581 14.683 53.071 1.00 25.73 575 LEU B CA 1
ATOM 1220 C C . LEU B 1 67 ? 22.061 13.393 52.421 1.00 24.94 575 LEU B C 1
ATOM 1221 O O . LEU B 1 67 ? 23.255 13.125 52.379 1.00 25.16 575 LEU B O 1
ATOM 1226 N N . SER B 1 68 ? 21.123 12.580 51.947 1.00 26.17 576 SER B N 1
ATOM 1227 C CA . SER B 1 68 ? 21.460 11.316 51.288 1.00 27.05 576 SER B CA 1
ATOM 1228 C C . SER B 1 68 ? 20.770 11.250 49.934 1.00 27.45 576 SER B C 1
ATOM 1229 O O . SER B 1 68 ? 19.575 11.534 49.826 1.00 26.65 576 SER B O 1
ATOM 1232 N N . PHE B 1 69 ? 21.517 10.874 48.903 1.00 28.14 577 PHE B N 1
ATOM 1233 C CA . PHE B 1 69 ? 20.938 10.784 47.575 1.00 31.73 577 PHE B CA 1
ATOM 1234 C C . PHE B 1 69 ? 21.449 9.611 46.754 1.00 33.48 577 PHE B C 1
ATOM 1235 O O . PHE B 1 69 ? 22.539 9.090 46.989 1.00 32.20 577 PHE B O 1
ATOM 1243 N N . TRP B 1 70 ? 20.626 9.204 45.794 1.00 35.41 578 TRP B N 1
ATOM 1244 C CA . TRP B 1 70 ? 20.924 8.096 44.904 1.00 36.68 578 TRP B CA 1
ATOM 1245 C C . TRP B 1 70 ? 21.839 8.551 43.777 1.00 36.88 578 TRP B C 1
ATOM 1246 O O . TRP B 1 70 ? 21.567 9.552 43.111 1.00 35.93 578 TRP B O 1
ATOM 1257 N N . ARG B 1 71 ? 22.913 7.802 43.551 1.00 37.08 579 ARG B N 1
ATOM 1258 C CA . ARG B 1 71 ? 23.875 8.163 42.517 1.00 38.10 579 ARG B CA 1
ATOM 1259 C C . ARG B 1 71 ? 24.635 6.952 41.984 1.00 39.37 579 ARG B C 1
ATOM 1260 O O . ARG B 1 71 ? 25.496 6.390 42.668 1.00 38.68 579 ARG B O 1
ATOM 1268 N N . SER B 1 72 ? 24.301 6.554 40.760 1.00 41.32 580 SER B N 1
ATOM 1269 C CA . SER B 1 72 ? 24.949 5.423 40.105 1.00 43.26 580 SER B CA 1
ATOM 1270 C C . SER B 1 72 ? 25.046 4.167 40.974 1.00 43.75 580 SER B C 1
ATOM 1271 O O . SER B 1 72 ? 26.141 3.665 41.239 1.00 43.89 580 SER B O 1
ATOM 1274 N N . GLY B 1 73 ? 23.901 3.664 41.421 1.00 44.21 581 GLY B N 1
ATOM 1275 C CA . GLY B 1 73 ? 23.900 2.459 42.233 1.00 44.26 581 GLY B CA 1
ATOM 1276 C C . GLY B 1 73 ? 24.319 2.618 43.681 1.00 44.28 581 GLY B C 1
ATOM 1277 O O . GLY B 1 73 ? 24.099 1.717 44.487 1.00 45.24 581 GLY B O 1
ATOM 1278 N N . ARG B 1 74 ? 24.924 3.749 44.023 1.00 44.05 582 ARG B N 1
ATOM 1279 C CA . ARG B 1 74 ? 25.356 3.983 45.400 1.00 42.95 582 ARG B CA 1
ATOM 1280 C C . ARG B 1 74 ? 24.565 5.106 46.068 1.00 41.25 582 ARG B C 1
ATOM 1281 O O . ARG B 1 74 ? 24.006 5.977 45.402 1.00 40.00 582 ARG B O 1
ATOM 1289 N N . VAL B 1 75 ? 24.516 5.066 47.395 1.00 38.62 583 VAL B N 1
ATOM 1290 C CA . VAL B 1 75 ? 23.850 6.099 48.168 1.00 36.04 583 VAL B CA 1
ATOM 1291 C C . VAL B 1 75 ? 24.961 6.998 48.701 1.00 36.10 583 VAL B C 1
ATOM 1292 O O . VAL B 1 75 ? 25.821 6.550 49.459 1.00 35.29 583 VAL B O 1
ATOM 1296 N N . GLN B 1 76 ? 24.956 8.258 48.282 1.00 33.89 584 GLN B N 1
ATOM 1297 C CA . GLN B 1 76 ? 25.962 9.208 48.736 1.00 34.05 584 GLN B CA 1
ATOM 1298 C C . GLN B 1 76 ? 25.360 10.044 49.852 1.00 33.64 584 GLN B C 1
ATOM 1299 O O . GLN B 1 76 ? 24.162 9.993 50.100 1.00 32.42 584 GLN B O 1
ATOM 1305 N N . HIS B 1 77 ? 26.197 10.812 50.528 1.00 34.86 585 HIS B N 1
ATOM 1306 C CA . HIS B 1 77 ? 25.715 11.653 51.604 1.00 36.97 585 HIS B CA 1
ATOM 1307 C C . HIS B 1 77 ? 26.642 12.821 51.840 1.00 36.45 585 HIS B C 1
ATOM 1308 O O . HIS B 1 77 ? 27.801 12.812 51.423 1.00 36.01 585 HIS B O 1
ATOM 1315 N N . CYS B 1 78 ? 26.104 13.839 52.494 1.00 36.99 586 CYS B N 1
ATOM 1316 C CA . CYS B 1 78 ? 26.866 15.029 52.824 1.00 37.86 586 CYS B CA 1
ATOM 1317 C C . CYS B 1 78 ? 26.190 15.692 54.014 1.00 36.28 586 CYS B C 1
ATOM 1318 O O . CYS B 1 78 ? 24.961 15.758 54.092 1.00 35.90 586 CYS B O 1
ATOM 1321 N N . ARG B 1 79 ? 26.995 16.162 54.955 1.00 35.44 587 ARG B N 1
ATOM 1322 C CA . ARG B 1 79 ? 26.457 16.808 56.133 1.00 34.31 587 ARG B CA 1
ATOM 1323 C C . ARG B 1 79 ? 25.997 18.228 55.848 1.00 32.46 587 ARG B C 1
ATOM 1324 O O . ARG B 1 79 ? 26.646 18.976 55.117 1.00 32.02 587 ARG B O 1
ATOM 1332 N N . ILE B 1 80 ? 24.856 18.580 56.423 1.00 29.39 588 ILE B N 1
ATOM 1333 C CA . ILE B 1 80 ? 24.317 19.918 56.288 1.00 27.46 588 ILE B CA 1
ATOM 1334 C C . ILE B 1 80 ? 24.695 20.595 57.595 1.00 28.75 588 ILE B C 1
ATOM 1335 O O . ILE B 1 80 ? 24.258 20.187 58.667 1.00 30.54 588 ILE B O 1
ATOM 1340 N N . ARG B 1 81 ? 25.514 21.629 57.503 1.00 30.26 589 ARG B N 1
ATOM 1341 C CA . ARG B 1 81 ? 25.953 22.350 58.682 1.00 31.74 589 ARG B CA 1
ATOM 1342 C C . ARG B 1 81 ? 25.134 23.611 58.869 1.00 30.37 589 ARG B C 1
ATOM 1343 O O . ARG B 1 81 ? 24.359 23.990 57.993 1.00 29.15 589 ARG B O 1
ATOM 1351 N N . SER B 1 82 ? 25.307 24.248 60.020 1.00 29.02 590 SER B N 1
ATOM 1352 C CA . SER B 1 82 ? 24.609 25.485 60.340 1.00 30.26 590 SER B CA 1
ATOM 1353 C C . SER B 1 82 ? 25.557 26.419 61.083 1.00 30.87 590 SER B C 1
ATOM 1354 O O . SER B 1 82 ? 26.545 25.977 61.659 1.00 28.89 590 SER B O 1
ATOM 1357 N N . THR B 1 83 ? 25.251 27.709 61.055 1.00 32.67 591 THR B N 1
ATOM 1358 C CA . THR B 1 83 ? 26.042 28.715 61.746 1.00 35.91 591 THR B CA 1
ATOM 1359 C C . THR B 1 83 ? 25.177 29.929 61.960 1.00 38.10 591 THR B C 1
ATOM 1360 O O . THR B 1 83 ? 23.999 29.942 61.599 1.00 39.94 591 THR B O 1
ATOM 1364 N N . MET B 1 84 ? 25.778 30.949 62.556 1.00 40.12 592 MET B N 1
ATOM 1365 C CA . MET B 1 84 ? 25.102 32.203 62.806 1.00 40.88 592 MET B CA 1
ATOM 1366 C C . MET B 1 84 ? 25.823 33.203 61.930 1.00 41.41 592 MET B C 1
ATOM 1367 O O . MET B 1 84 ? 27.039 33.361 62.012 1.00 43.00 592 MET B O 1
ATOM 1372 N N . GLU B 1 85 ? 25.067 33.857 61.065 1.00 41.69 593 GLU B N 1
ATOM 1373 C CA . GLU B 1 85 ? 25.626 34.829 60.155 1.00 41.94 593 GLU B CA 1
ATOM 1374 C C . GLU B 1 85 ? 25.024 36.165 60.546 1.00 42.55 593 GLU B C 1
ATOM 1375 O O . GLU B 1 85 ? 23.888 36.462 60.197 1.00 43.21 593 GLU B O 1
ATOM 1381 N N . ASN B 1 86 ? 25.776 36.958 61.297 1.00 43.41 594 ASN B N 1
ATOM 1382 C CA . ASN B 1 86 ? 25.299 38.264 61.728 1.00 43.79 594 ASN B CA 1
ATOM 1383 C C . ASN B 1 86 ? 24.006 38.120 62.541 1.00 42.89 594 ASN B C 1
ATOM 1384 O O . ASN B 1 86 ? 23.046 38.869 62.344 1.00 42.52 594 ASN B O 1
ATOM 1389 N N . GLY B 1 87 ? 23.985 37.144 63.446 1.00 41.45 595 GLY B N 1
ATOM 1390 C CA . GLY B 1 87 ? 22.821 36.936 64.291 1.00 40.70 595 GLY B CA 1
ATOM 1391 C C . GLY B 1 87 ? 21.677 36.093 63.744 1.00 41.05 595 GLY B C 1
ATOM 1392 O O . GLY B 1 87 ? 20.731 35.789 64.476 1.00 40.40 595 GLY B O 1
ATOM 1393 N N . VAL B 1 88 ? 21.745 35.715 62.470 1.00 39.11 596 VAL B N 1
ATOM 1394 C CA . VAL B 1 88 ? 20.689 34.909 61.871 1.00 37.58 596 VAL B CA 1
ATOM 1395 C C . VAL B 1 88 ? 21.163 33.491 61.564 1.00 35.42 596 VAL B C 1
ATOM 1396 O O . VAL B 1 88 ? 22.252 33.289 61.024 1.00 35.63 596 VAL B O 1
ATOM 1400 N N . MET B 1 89 ? 20.330 32.515 61.912 1.00 33.76 597 MET B N 1
ATOM 1401 C CA . MET B 1 89 ? 20.634 31.105 61.689 1.00 31.89 597 MET B CA 1
ATOM 1402 C C . MET B 1 89 ? 20.690 30.798 60.192 1.00 30.51 597 MET B C 1
ATOM 1403 O O . MET B 1 89 ? 19.834 31.244 59.431 1.00 30.66 597 MET B O 1
ATOM 1408 N N . LYS B 1 90 ? 21.702 30.046 59.769 1.00 29.03 598 LYS B N 1
ATOM 1409 C CA . LYS B 1 90 ? 21.848 29.679 58.360 1.00 27.61 598 LYS B CA 1
ATOM 1410 C C . LYS B 1 90 ? 22.247 28.213 58.209 1.00 27.30 598 LYS B C 1
ATOM 1411 O O . LYS B 1 90 ? 22.733 27.590 59.148 1.00 27.55 598 LYS B O 1
ATOM 1417 N N . TYR B 1 91 ? 22.031 27.672 57.015 1.00 27.96 599 TYR B N 1
ATOM 1418 C CA . TYR B 1 91 ? 22.378 26.289 56.696 1.00 27.15 599 TYR B CA 1
ATOM 1419 C C . TYR B 1 91 ? 23.180 26.294 55.414 1.00 26.75 599 TYR B C 1
ATOM 1420 O O . TYR B 1 91 ? 23.032 27.194 54.586 1.00 26.73 599 TYR B O 1
ATOM 1429 N N . TYR B 1 92 ? 24.026 25.288 55.239 1.00 26.64 600 TYR B N 1
ATOM 1430 C CA . TYR B 1 92 ? 24.816 25.207 54.023 1.00 25.80 600 TYR B CA 1
ATOM 1431 C C . TYR B 1 92 ? 25.440 23.840 53.825 1.00 25.36 600 TYR B C 1
ATOM 1432 O O . TYR B 1 92 ? 25.528 23.030 54.753 1.00 22.97 600 TYR B O 1
ATOM 1441 N N . LEU B 1 93 ? 25.844 23.590 52.585 1.00 26.22 601 LEU B N 1
ATOM 1442 C CA . LEU B 1 93 ? 26.524 22.364 52.219 1.00 26.11 601 LEU B CA 1
ATOM 1443 C C . LEU B 1 93 ? 27.977 22.784 52.010 1.00 26.87 601 LEU B C 1
ATOM 1444 O O . LEU B 1 93 ? 28.905 22.030 52.280 1.00 26.74 601 LEU B O 1
ATOM 1449 N N . THR B 1 94 ? 28.155 24.011 51.530 1.00 27.82 602 THR B N 1
ATOM 1450 C CA . THR B 1 94 ? 29.481 24.574 51.310 1.00 29.15 602 THR B CA 1
ATOM 1451 C C . THR B 1 94 ? 29.448 25.997 51.871 1.00 29.43 602 THR B C 1
ATOM 1452 O O . THR B 1 94 ? 28.459 26.713 51.706 1.00 28.92 602 THR B O 1
ATOM 1456 N N . ASP B 1 95 ? 30.530 26.384 52.540 1.00 30.48 603 ASP B N 1
ATOM 1457 C CA . ASP B 1 95 ? 30.672 27.689 53.200 1.00 33.33 603 ASP B CA 1
ATOM 1458 C C . ASP B 1 95 ? 30.290 28.985 52.477 1.00 32.61 603 ASP B C 1
ATOM 1459 O O . ASP B 1 95 ? 29.790 29.920 53.108 1.00 32.00 603 ASP B O 1
ATOM 1464 N N . ASN B 1 96 ? 30.534 29.064 51.175 1.00 33.03 604 ASN B N 1
ATOM 1465 C CA . ASN B 1 96 ? 30.228 30.286 50.438 1.00 35.39 604 ASN B CA 1
ATOM 1466 C C . ASN B 1 96 ? 28.765 30.507 50.028 1.00 34.77 604 ASN B C 1
ATOM 1467 O O . ASN B 1 96 ? 28.450 31.501 49.372 1.00 35.78 604 ASN B O 1
ATOM 1472 N N . LEU B 1 97 ? 27.871 29.599 50.405 1.00 31.87 605 LEU B N 1
ATOM 1473 C CA . LEU B 1 97 ? 26.462 29.760 50.056 1.00 29.88 605 LEU B CA 1
ATOM 1474 C C . LEU B 1 97 ? 25.553 29.224 51.163 1.00 28.38 605 LEU B C 1
ATOM 1475 O O . LEU B 1 97 ? 25.363 28.017 51.306 1.00 25.92 605 LEU B O 1
ATOM 1480 N N . THR B 1 98 ? 24.984 30.139 51.938 1.00 27.49 606 THR B N 1
ATOM 1481 C CA . THR B 1 98 ? 24.116 29.769 53.045 1.00 27.40 606 THR B CA 1
ATOM 1482 C C . THR B 1 98 ? 22.635 29.988 52.754 1.00 26.31 606 THR B C 1
ATOM 1483 O O . THR B 1 98 ? 22.269 30.732 51.849 1.00 25.24 606 THR B O 1
ATOM 1487 N N . PHE B 1 99 ? 21.788 29.336 53.540 1.00 26.25 607 PHE B N 1
ATOM 1488 C CA . PHE B 1 99 ? 20.348 29.44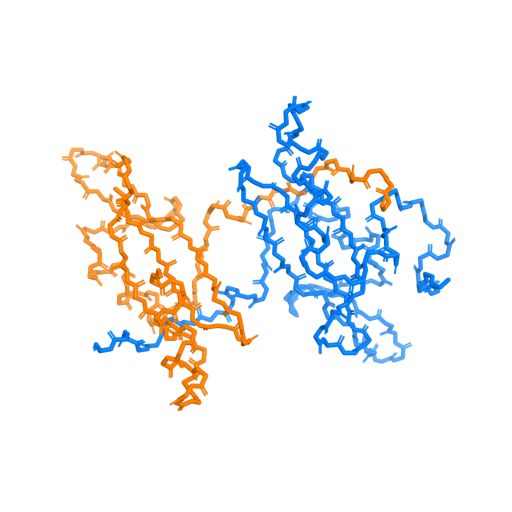4 53.368 1.00 25.45 607 PHE B CA 1
ATOM 1489 C C . PHE B 1 99 ? 19.625 29.632 54.695 1.00 25.59 607 PHE B C 1
ATOM 1490 O O . PHE B 1 99 ? 20.149 29.286 55.756 1.00 26.14 607 PHE B O 1
ATOM 1498 N N . ASN B 1 100 ? 18.413 30.177 54.620 1.00 24.60 608 ASN B N 1
ATOM 1499 C CA . ASN B 1 100 ? 17.576 30.423 55.792 1.00 22.84 608 ASN B CA 1
ATOM 1500 C C . ASN B 1 100 ? 16.956 29.143 56.314 1.00 22.38 608 ASN B C 1
ATOM 1501 O O . ASN B 1 100 ? 16.566 29.061 57.478 1.00 22.36 608 ASN B O 1
ATOM 1506 N N . SER B 1 101 ? 16.866 28.138 55.452 1.00 21.79 609 SER B N 1
ATOM 1507 C CA . SER B 1 101 ? 16.233 26.899 55.855 1.00 21.28 609 SER B CA 1
ATOM 1508 C C . SER B 1 101 ? 16.638 25.717 55.008 1.00 21.21 609 SER B C 1
ATOM 1509 O O . SER B 1 101 ? 17.243 25.868 53.944 1.00 21.78 609 SER B O 1
ATOM 1512 N N . ILE B 1 102 ? 16.272 24.535 55.486 1.00 19.32 610 ILE B N 1
ATOM 1513 C CA . ILE B 1 102 ? 16.557 23.306 54.769 1.00 22.07 610 ILE B CA 1
ATOM 1514 C C . ILE B 1 102 ? 15.775 23.322 53.446 1.00 22.52 610 ILE B C 1
ATOM 1515 O O . ILE B 1 102 ? 16.277 22.882 52.409 1.00 23.57 610 ILE B O 1
ATOM 1520 N N . TYR B 1 103 ? 14.550 23.839 53.487 1.00 20.64 611 TYR B N 1
ATOM 1521 C CA . TYR B 1 103 ? 13.726 23.921 52.288 1.00 20.40 611 TYR B CA 1
ATOM 1522 C C . TYR B 1 103 ? 14.467 24.672 51.185 1.00 21.21 611 TYR B C 1
ATOM 1523 O O . TYR B 1 103 ? 14.584 24.196 50.062 1.00 21.34 611 TYR B O 1
ATOM 1532 N N . ALA B 1 104 ? 14.945 25.864 51.521 1.00 21.74 612 ALA B N 1
ATOM 1533 C CA . ALA B 1 104 ? 15.659 26.706 50.574 1.00 22.86 612 ALA B CA 1
ATOM 1534 C C . ALA B 1 104 ? 16.956 26.054 50.108 1.00 24.13 612 ALA B C 1
ATOM 1535 O O . ALA B 1 104 ? 17.351 26.201 48.950 1.00 26.15 612 ALA B O 1
ATOM 1537 N N . LEU B 1 105 ? 17.616 25.331 51.009 1.00 24.60 613 LEU B N 1
ATOM 1538 C CA . LEU B 1 105 ? 18.859 24.666 50.661 1.00 23.23 613 LEU B CA 1
ATOM 1539 C C . LEU B 1 105 ? 18.561 23.587 49.619 1.00 24.76 613 LEU B C 1
ATOM 1540 O O . LEU B 1 105 ? 19.171 23.567 48.550 1.00 25.06 613 LEU B O 1
ATOM 1545 N N . ILE B 1 106 ? 17.613 22.704 49.916 1.00 25.51 614 ILE B N 1
ATOM 1546 C CA . ILE B 1 106 ? 17.267 21.644 48.978 1.00 27.88 614 ILE B CA 1
ATOM 1547 C C . ILE B 1 106 ? 16.821 22.182 47.614 1.00 28.58 614 ILE B C 1
ATOM 1548 O O . ILE B 1 106 ? 17.362 21.784 46.586 1.00 27.67 614 ILE B O 1
ATOM 1553 N N . GLN B 1 107 ? 15.846 23.088 47.604 1.00 30.09 615 GLN B N 1
ATOM 1554 C CA . GLN B 1 107 ? 15.359 23.645 46.345 1.00 31.38 615 GLN B CA 1
ATOM 1555 C C . GLN B 1 107 ? 16.475 24.238 45.492 1.00 31.78 615 GLN B C 1
ATOM 1556 O O . GLN B 1 107 ? 16.451 24.135 44.266 1.00 31.97 615 GLN B O 1
ATOM 1562 N N . HIS B 1 108 ? 17.458 24.862 46.127 1.00 31.20 616 HIS B N 1
ATOM 1563 C CA . HIS B 1 108 ? 18.542 25.427 45.352 1.00 29.92 616 HIS B CA 1
ATOM 1564 C C . HIS B 1 108 ? 19.343 24.330 44.657 1.00 29.46 616 HIS B C 1
ATOM 1565 O O . HIS B 1 108 ? 19.655 24.440 43.470 1.00 27.49 616 HIS B O 1
ATOM 1572 N N . TYR B 1 109 ? 19.675 23.273 45.393 1.00 28.42 617 TYR B N 1
ATOM 1573 C CA . TYR B 1 109 ? 20.440 22.180 44.817 1.00 29.13 617 TYR B CA 1
ATOM 1574 C C . TYR B 1 109 ? 19.571 21.277 43.965 1.00 30.75 617 TYR B C 1
ATOM 1575 O O . TYR B 1 109 ? 19.956 20.172 43.568 1.00 29.74 617 TYR B O 1
ATOM 1584 N N . ARG B 1 110 ? 18.391 21.799 43.665 1.00 33.83 618 ARG B N 1
ATOM 1585 C CA . ARG B 1 110 ? 17.417 21.128 42.825 1.00 35.44 618 ARG B CA 1
ATOM 1586 C C . ARG B 1 110 ? 17.566 21.805 41.456 1.00 35.66 618 ARG B C 1
ATOM 1587 O O . ARG B 1 110 ? 17.179 21.261 40.423 1.00 34.25 618 ARG B O 1
ATOM 1595 N N . GLU B 1 111 ? 18.163 22.994 41.477 1.00 37.04 619 GLU B N 1
ATOM 1596 C CA . GLU B 1 111 ? 18.366 23.815 40.289 1.00 39.15 619 GLU B CA 1
ATOM 1597 C C . GLU B 1 111 ? 19.835 24.053 39.949 1.00 39.04 619 GLU B C 1
ATOM 1598 O O . GLU B 1 111 ? 20.156 24.633 38.913 1.00 40.53 619 GLU B O 1
ATOM 1604 N N . ALA B 1 112 ? 20.724 23.635 40.839 1.00 37.39 620 ALA B N 1
ATOM 1605 C CA . ALA B 1 112 ? 22.157 23.794 40.623 1.00 34.99 620 ALA B CA 1
ATOM 1606 C C . ALA B 1 112 ? 22.773 22.523 41.160 1.00 34.73 620 ALA B C 1
ATOM 1607 O O . ALA B 1 112 ? 22.244 21.934 42.101 1.00 33.22 620 ALA B O 1
ATOM 1609 N N . HIS B 1 113 ? 23.879 22.087 40.567 1.00 35.17 621 HIS B N 1
ATOM 1610 C CA . HIS B 1 113 ? 24.495 20.853 41.023 1.00 35.79 621 HIS B CA 1
ATOM 1611 C C . HIS B 1 113 ? 25.072 20.977 42.427 1.00 33.92 621 HIS B C 1
ATOM 1612 O O . HIS B 1 113 ? 25.533 22.041 42.848 1.00 32.05 621 HIS B O 1
ATOM 1619 N N . LEU B 1 114 ? 25.026 19.862 43.140 1.00 32.00 622 LEU B N 1
ATOM 1620 C CA . LEU B 1 114 ? 25.510 19.767 44.502 1.00 32.73 622 LEU B CA 1
ATOM 1621 C C . LEU B 1 114 ? 26.952 20.210 44.727 1.00 34.15 622 LEU B C 1
ATOM 1622 O O . LEU B 1 114 ? 27.790 20.182 43.826 1.00 36.31 622 LEU B O 1
ATOM 1627 N N . ARG B 1 115 ? 27.212 20.613 45.964 1.00 35.21 623 ARG B N 1
ATOM 1628 C CA . ARG B 1 115 ? 28.521 21.035 46.427 1.00 36.17 623 ARG B CA 1
ATOM 1629 C C . ARG B 1 115 ? 28.577 20.476 47.841 1.00 37.62 623 ARG B C 1
ATOM 1630 O O . ARG B 1 115 ? 27.640 20.644 48.615 1.00 40.19 623 ARG B O 1
ATOM 1638 N N . CYS B 1 116 ? 29.661 19.794 48.174 1.00 38.24 624 CYS B N 1
ATOM 1639 C CA . CYS B 1 116 ? 29.791 19.196 49.492 1.00 37.79 624 CYS B CA 1
ATOM 1640 C C . CYS B 1 116 ? 31.128 19.517 50.144 1.00 36.82 624 CYS B C 1
ATOM 1641 O O . CYS B 1 116 ? 32.109 18.792 49.963 1.00 35.78 624 CYS B O 1
ATOM 1644 N N . ALA B 1 117 ? 31.153 20.597 50.917 1.00 35.72 625 ALA B N 1
ATOM 1645 C CA . ALA B 1 117 ? 32.365 21.029 51.598 1.00 35.83 625 ALA B CA 1
ATOM 1646 C C . ALA B 1 117 ? 32.966 19.937 52.481 1.00 35.69 625 ALA B C 1
ATOM 1647 O O . ALA B 1 117 ? 34.159 19.954 52.766 1.00 37.15 625 ALA B O 1
ATOM 1649 N N . GLU B 1 118 ? 32.150 18.981 52.907 1.00 35.83 626 GLU B N 1
ATOM 1650 C CA . GLU B 1 118 ? 32.651 17.904 53.748 1.00 35.15 626 GLU B CA 1
ATOM 1651 C C . GLU B 1 118 ? 33.683 17.068 52.996 1.00 35.40 626 GLU B C 1
ATOM 1652 O O . GLU B 1 118 ? 34.671 16.604 53.577 1.00 34.89 626 GLU B O 1
ATOM 1658 N N . PHE B 1 119 ? 33.463 16.880 51.700 1.00 33.86 627 PHE B N 1
ATOM 1659 C CA . PHE B 1 119 ? 34.380 16.071 50.920 1.00 33.65 627 PHE B CA 1
ATOM 1660 C C . PHE B 1 119 ? 35.162 16.797 49.835 1.00 32.40 627 PHE B C 1
ATOM 1661 O O . PHE B 1 119 ? 35.809 16.165 49.010 1.00 34.59 627 PHE B O 1
ATOM 1669 N N . GLU B 1 120 ? 35.109 18.122 49.831 1.00 31.73 628 GLU B N 1
ATOM 1670 C CA . GLU B 1 120 ? 35.874 18.884 48.853 1.00 30.89 628 GLU B CA 1
ATOM 1671 C C . GLU B 1 120 ? 37.142 19.320 49.572 1.00 30.98 628 GLU B C 1
ATOM 1672 O O . GLU B 1 120 ? 37.308 20.482 49.924 1.00 31.36 628 GLU B O 1
ATOM 1678 N N . LEU B 1 121 ? 38.021 18.355 49.810 1.00 29.85 629 LEU B N 1
ATOM 1679 C CA . LEU B 1 121 ? 39.272 18.609 50.501 1.00 29.60 629 LEU B CA 1
ATOM 1680 C C . LEU B 1 121 ? 40.428 18.164 49.621 1.00 27.39 629 LEU B C 1
ATOM 1681 O O . LEU B 1 121 ? 40.225 17.640 48.529 1.00 26.49 629 LEU B O 1
ATOM 1686 N N . ARG B 1 122 ? 41.644 18.368 50.109 1.00 25.37 630 ARG B N 1
ATOM 1687 C CA . ARG B 1 122 ? 42.835 17.991 49.366 1.00 23.92 630 ARG B CA 1
ATOM 1688 C C . ARG B 1 122 ? 43.359 16.634 49.801 1.00 21.17 630 ARG B C 1
ATOM 1689 O O . ARG B 1 122 ? 43.355 16.312 50.984 1.00 20.18 630 ARG B O 1
ATOM 1697 N N . LEU B 1 123 ? 43.806 15.838 48.836 1.00 19.43 631 LEU B N 1
ATOM 1698 C CA . LEU B 1 123 ? 44.363 14.531 49.142 1.00 19.08 631 LEU B CA 1
ATOM 1699 C C . LEU B 1 123 ? 45.684 14.752 49.889 1.00 18.91 631 LEU B C 1
ATOM 1700 O O . LEU B 1 123 ? 46.359 15.762 49.674 1.00 16.24 631 LEU B O 1
ATOM 1705 N N . THR B 1 124 ? 46.045 13.825 50.771 1.00 17.49 632 THR B N 1
ATOM 1706 C CA . THR B 1 124 ? 47.295 13.966 51.513 1.00 18.86 632 THR B CA 1
ATOM 1707 C C . THR B 1 124 ? 48.216 12.753 51.437 1.00 20.07 632 THR B C 1
ATOM 1708 O O . THR B 1 124 ? 48.880 12.518 50.427 1.00 18.95 632 THR B O 1
ATOM 1712 N N . ASP B 1 125 ? 48.244 11.984 52.517 1.00 20.39 633 ASP B N 1
ATOM 1713 C CA . ASP B 1 125 ? 49.109 10.822 52.600 1.00 23.76 633 ASP B CA 1
ATOM 1714 C C . ASP B 1 125 ?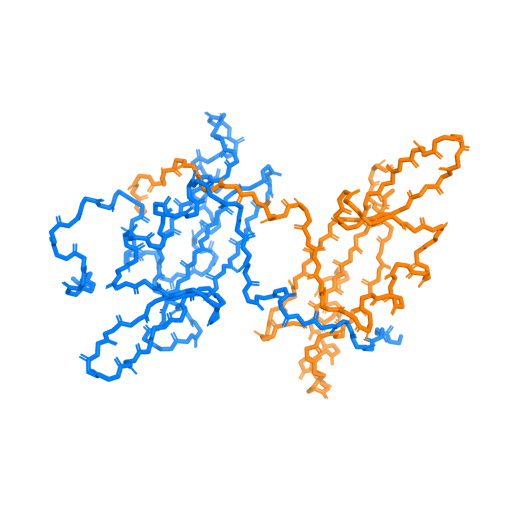 48.546 9.584 51.916 1.00 24.65 633 ASP B C 1
ATOM 1715 O O . ASP B 1 125 ? 47.338 9.395 51.827 1.00 24.55 633 ASP B O 1
ATOM 1720 N N . PRO B 1 126 ? 49.430 8.734 51.396 1.00 25.28 634 PRO B N 1
ATOM 1721 C CA . PRO B 1 126 ? 48.956 7.525 50.733 1.00 29.08 634 PRO B CA 1
ATOM 1722 C C . PRO B 1 126 ? 48.860 6.391 51.744 1.00 31.79 634 PRO B C 1
ATOM 1723 O O . PRO B 1 126 ? 49.530 6.415 52.774 1.00 31.17 634 PRO B O 1
ATOM 1727 N N . VAL B 1 127 ? 48.008 5.414 51.458 1.00 35.29 635 VAL B N 1
ATOM 1728 C CA . VAL B 1 127 ? 47.895 4.251 52.318 1.00 39.40 635 VAL B CA 1
ATOM 1729 C C . VAL B 1 127 ? 48.967 3.336 51.722 1.00 43.83 635 VAL B C 1
ATOM 1730 O O . VAL B 1 127 ? 48.941 3.036 50.529 1.00 41.00 635 VAL B O 1
ATOM 1734 N N . PRO B 1 128 ? 49.928 2.895 52.551 1.00 49.34 636 PRO B N 1
ATOM 1735 C CA . PRO B 1 128 ? 51.078 2.029 52.253 1.00 54.47 636 PRO B CA 1
ATOM 1736 C C . PRO B 1 128 ? 50.901 0.734 51.451 1.00 58.77 636 PRO B C 1
ATOM 1737 O O . PRO B 1 128 ? 51.274 0.680 50.278 1.00 59.72 636 PRO B O 1
ATOM 1741 N N . ASN B 1 129 ? 50.366 -0.314 52.075 1.00 63.49 637 ASN B N 1
ATOM 1742 C CA . ASN B 1 129 ? 50.205 -1.592 51.375 1.00 68.55 637 ASN B CA 1
ATOM 1743 C C . ASN B 1 129 ? 48.780 -2.131 51.440 1.00 70.69 637 ASN B C 1
ATOM 1744 O O . ASN B 1 129 ? 48.027 -1.807 52.357 1.00 72.42 637 ASN B O 1
ATOM 1749 N N . PRO B 1 130 ? 48.399 -2.976 50.465 1.00 72.42 638 PRO B N 1
ATOM 1750 C CA . PRO B 1 130 ? 47.057 -3.566 50.405 1.00 73.21 638 PRO B CA 1
ATOM 1751 C C . PRO B 1 130 ? 46.768 -4.489 51.583 1.00 73.86 638 PRO B C 1
ATOM 1752 O O . PRO B 1 130 ? 47.649 -4.615 52.462 1.00 74.39 638 PRO B O 1
#

Organism: Mus musculus (NCBI:txid10090)

InterPro domains:
  IPR000008 C2 domain [PF00168] (1062-1160)
  IPR000008 C2 domain [PS50004] (1038-1169)
  IPR000008 C2 domain [SM00239] (1062-1167)
  IPR000909 Phosphatidylinositol-specific phospholipase C, X domain [PF00388] (314-457)
  IPR000909 Phosphatidylinositol-specific phospholipase C, X domain [SM00148] (312-456)
  IPR000980 SH2 domain [PF00017] (532-617)
  IPR000980 SH2 domain [PF00017] (646-720)
  IPR000980 SH2 domain [PS50001] (532-635)
  IPR000980 SH2 domain [PS50001] (646-735)
  IPR000980 SH2 domain [SM00252] (530-623)
  IPR000980 SH2 domain [SM00252] (644-726)
  IPR001192 Phosphoinositide phospholipase C family [PR00390] (317-335)
  IPR001192 Phosphoinositide phospholipase C family [PR00390] (343-363)
  IPR001192 Phosphoinositide phospholipase C family [PR00390] (440-457)
  IPR001192 Phosphoinositide phospholipase C family [PR00390] (982-1003)
  IPR001192 Phosphoinositide phospholipase C family [PR00390] (1003-1021)
  IPR001192 Phosphoinositide phospholipase C family [PR00390] (1153-1163)
  IPR001192 Phosphoinositide phospholipase C family [PTHR10336] (21-1187)
  IPR001452 SH3 domain [PF00018] (775-821)
  IPR001452 SH3 domain [PS50002] (769-829)

Foldseek 3Di:
DPDPLCVPPDFPQEDQPQQDPVSQVVVQCVVPVPPVDDWFAWHKYCDNPDPPKIWIWTGDHVDIDIAIWDWDADPNAIWTHQDVPDTDSHVVVVSVVCVVPPDDGPVPVDDDDDDDD/DVQVVQLCCCVVPVDDWPDWDWACDDPDAIKIWIDDDNHIDIAGWDWDADPNAIWIDQDPVDTHNDPVVHSVVCVVPPDDHNVPPDDDDDDDDDD

B-factor: mean 37.19, std 15.25, range [13.05, 88.39]

CATH classification: 3.30.505.10

Solvent-accessible surface area: 11337 Å² total; per-residue (Å²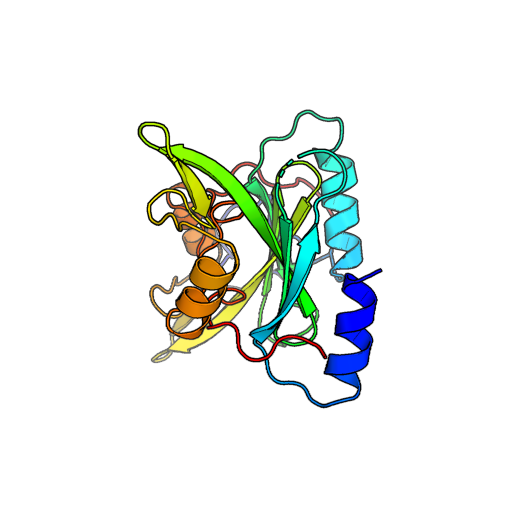): 131,51,9,103,39,6,123,175,84,69,29,160,5,14,3,55,98,5,142,32,53,79,44,0,69,117,27,0,105,134,84,4,52,168,87,73,28,124,56,0,0,0,0,0,4,72,22,95,74,61,113,124,14,22,9,0,0,1,25,57,67,54,104,28,6,7,1,46,0,65,14,63,123,94,150,64,69,56,34,0,27,0,5,112,113,60,53,28,92,7,0,72,38,0,0,52,62,4,66,128,32,99,0,101,11,9,23,19,73,22,134,2,27,72,68,28,138,100,25,59,133,68,0,80,100,71,2,68,130,83,68,16,130,46,0,4,10,18,42,135,138,26,168,117,170,41,68,44,0,6,0,21,42,58,41,74,24,13,58,2,48,0,66,44,69,134,79,157,63,69,100,34,24,22,1,8,104,119,67,32,23,95,40,36,160,34,0,13,52,58,3,84,122,33,81,4,48,2,27,13,10,27,21,112,2,40,55,29,0,64,94,67

GO terms:
  GO:0002092 positive regulation of receptor internalization (P, IMP)
  GO:0032481 positive regulation of type I interferon production (P, IMP)
  GO:0001775 cell activation (P, IMP)
  GO:0001878 response to yeast (P, IMP)
  GO:0002223 stimulatory C-type lectin receptor signaling pathway (P, IMP)
  GO:0002224 toll-like receptor signaling pathway (P, IMP)
  GO:0002281 macrophage activation involved in immune response (P, IMP)
  GO:0002732 positive regulation of dendritic cell cytokine production (P, IMP)
  GO:0035556 intracellular signal transduction (P, IMP)
  GO:0043122 regulation of canonical NF-kappaB signal transduction (P, IMP)
  GO:0043410 positive regulation of MAPK cascade (P, IMP)
  GO:0050850 positive regulation of calcium-mediated signaling (P, IMP)
  GO:1990858 cellular response to lectin (P, IMP)
  GO:0032733 positive regulation of interleukin-10 production (P, IMP)
  GO:0032735 positive regulation of interleukin-12 production (P, IMP)
  GO:0032743 positive regulation of interleukin-2 production (P, IMP)
  GO:0032747 positive regulation of interleukin-23 production (P, IMP)
  GO:0032755 positive regulation of interleukin-6 production (P, IMP)
  GO:0032760 positive regulation of tumor necrosis factor production (P, IMP)
  GO:0060907 positive regulation of macrophage cytokine production (P, IMP)

Sequence (212 aa):
DTPPTELHFGEKWFHKKVESRTSAEKLLQEYCAETGAKDGTFLVRESETFPNDYTLSFWRSGRVQHCRIRSTMENGVMKYYLTDNLTFNSIYALIQHYREAHLRCAEFELRLTDPVPSAEKLLQEYCAETGAKDGTFLVRESETFDYTLSFWRSGRVQHCRIRSTMENGVMKYYLTDNLTFNSIYALIQHYREAHLRCAEFELRLTDPVPNP

Secondary structure (DSSP, 8-state):
---GGGTTS--TTB-TT---HHHHHHHHHHHHTTTTPPTT-EEEEE-SSSTT-EEEEEEETTEEEEEEEEEEEETTEEEEESSTTS-BSSHHHHHHHTTTS----GGGSS----B--/-HHHHHHHHHHTTTPPTT-EEEEE-S---EEEEEEETTEEEEEEEEEEEETTEEEEESSTT-EESSHHHHHHHTTTS----TTT-----PBP---